Protein AF-A0A7Y4SX04-F1 (afdb_monomer_lite)

Foldseek 3Di:
DDDPDDPPPDPPPPPPPDDDDDDDDPLPAAAEDEADEDDPCCQPDDPVVNVVCLCVVQPLRYQHHYDPVRLVVLLVLLVDQDDDPDPDDDPRSLLSSLSNLLSNLHVVSLVSLLVSLVVLDDGPDPCSCNSNLSSLLSLLSHSQSQVSLVSLVCCQDNPDHRQDLSNNLSSLLSNVSNPNLVNLVVLLLLLCVPAPVNVPDDDPYDDDPDSQNSNQSSQVSLCVSLVHDRPAHSPDDNVSSVVSSVVSCPSRPPDPPPPPPPVPPPPPPPDDDDDDD

Secondary structure (DSSP, 8-state):
----------------------S-----PPPB-PPBPPPTTTTTS-HHHHHHHHHHHS-TTSB-PBPHHHHHHHHHHHH------TT-----HHHHHHHHHHHT--HHHHHHHHHHHTT-PPPSSTTTTHHHHHHHHHGGGSS-HHHHHHHHHHHHHSSS--S-HHHHHHHHHHHHHTT-GGGHHHHHHHHTTTSTGGGG----S---S--HHHHHHHHHHHHHHHT------TTS-HHHHHHHHHHHHHHHSPP----------------------

Sequence (277 aa):
MLALGRVFGLLMLAGCSSARRGQGSTEVGLPRASVLVLPADWRTSSPAEFEAWILEALPEDRATPLAEDSLGDLRLALAEVTTALDGQRYDPLAVRAAAILGRSRYPSSATVLIRRLEKRELGPERYSDCGDTVAAAALARFPDPRRYAQRLVPLAVGARPHPDLEVRVECAATALHAGYAQVIPFLLQVLRIDTFAGEKDVRDFAVSPTTAWARGRAAEALSVFAGVPLTYRFDGSIAHREEEAAKLEALLLPAPSTAHGVATPVESSQSKSIASP

pLDDT: mean 83.49, std 19.96, range [29.25, 98.56]

Radius of gyration: 24.68 Å; chains: 1; bounding box: 41×72×101 Å

Structure (mmCIF, N/CA/C/O backbone):
data_AF-A0A7Y4SX04-F1
#
_entry.id   AF-A0A7Y4SX04-F1
#
loop_
_atom_site.group_PDB
_atom_site.id
_atom_site.type_symbol
_atom_site.label_atom_id
_atom_site.label_alt_id
_atom_site.label_comp_id
_atom_site.label_asym_id
_atom_site.label_entity_id
_atom_site.label_seq_id
_atom_site.pdbx_PDB_ins_code
_atom_site.Cartn_x
_atom_site.Cartn_y
_atom_site.Cartn_z
_atom_site.occupancy
_atom_site.B_iso_or_equiv
_atom_site.auth_seq_id
_atom_site.auth_comp_id
_atom_site.auth_asym_id
_atom_site.auth_atom_id
_atom_site.pdbx_PDB_model_num
ATOM 1 N N . MET A 1 1 ? -18.087 31.785 -7.728 1.00 32.94 1 MET A N 1
ATOM 2 C CA . MET A 1 1 ? -18.538 30.487 -8.276 1.00 32.94 1 MET A CA 1
ATOM 3 C C . MET A 1 1 ? -17.299 29.692 -8.666 1.00 32.94 1 MET A C 1
ATOM 5 O O . MET A 1 1 ? -16.758 29.912 -9.738 1.00 32.94 1 MET A O 1
ATOM 9 N N . LEU A 1 2 ? -16.781 28.878 -7.742 1.00 31.41 2 LEU A N 1
ATOM 10 C CA . LEU A 1 2 ? -15.553 28.093 -7.901 1.00 31.41 2 LEU A CA 1
ATOM 11 C C . LEU A 1 2 ? -15.931 26.642 -8.205 1.00 31.41 2 LEU A C 1
ATOM 13 O O . LEU A 1 2 ? -16.391 25.920 -7.324 1.00 31.41 2 LEU A O 1
ATOM 17 N N . ALA A 1 3 ? -15.742 26.229 -9.454 1.00 32.47 3 ALA A N 1
ATOM 18 C CA . ALA A 1 3 ? -15.729 24.827 -9.837 1.00 32.47 3 ALA A CA 1
ATOM 19 C C . ALA A 1 3 ? -14.328 24.258 -9.550 1.00 32.47 3 ALA A C 1
ATOM 21 O O . ALA A 1 3 ? -13.470 24.224 -10.428 1.00 32.47 3 ALA A O 1
ATOM 22 N N . LEU A 1 4 ? -14.087 23.840 -8.301 1.00 33.34 4 LEU A N 1
ATOM 23 C CA . LEU A 1 4 ? -12.974 22.944 -7.973 1.00 33.34 4 LEU A CA 1
ATOM 24 C C . LEU A 1 4 ? -13.336 21.552 -8.506 1.00 33.34 4 LEU A C 1
ATOM 26 O O . LEU A 1 4 ? -14.084 20.793 -7.884 1.00 33.34 4 LEU A O 1
ATOM 30 N N . GLY A 1 5 ? -12.857 21.265 -9.713 1.00 29.25 5 GLY A N 1
ATOM 31 C CA . GLY A 1 5 ? -13.017 19.983 -10.382 1.00 29.25 5 GLY A CA 1
ATOM 32 C C . GLY A 1 5 ? -12.366 18.862 -9.579 1.00 29.25 5 GLY A C 1
ATOM 33 O O . GLY A 1 5 ? -11.151 18.817 -9.407 1.00 29.25 5 GLY A O 1
ATOM 34 N N . ARG A 1 6 ? -13.210 17.947 -9.103 1.00 40.16 6 ARG A N 1
ATOM 35 C CA . ARG A 1 6 ? -12.846 16.626 -8.597 1.00 40.16 6 ARG A CA 1
ATOM 36 C C . ARG A 1 6 ? -12.081 15.861 -9.681 1.00 40.16 6 ARG A C 1
ATOM 38 O O . ARG A 1 6 ? -12.690 15.350 -10.613 1.00 40.16 6 ARG A O 1
ATOM 45 N N . VAL A 1 7 ? -10.766 15.750 -9.526 1.00 36.56 7 VAL A N 1
ATOM 46 C CA . VAL A 1 7 ? -9.931 14.758 -10.221 1.00 36.56 7 VAL A CA 1
ATOM 47 C C . VAL A 1 7 ? -9.154 13.984 -9.155 1.00 36.56 7 VAL A C 1
ATOM 49 O O . VAL A 1 7 ? -7.941 14.056 -9.057 1.00 36.56 7 VAL A O 1
ATOM 52 N N . PHE A 1 8 ? -9.887 13.271 -8.300 1.00 38.91 8 PHE A N 1
ATOM 53 C CA . PHE A 1 8 ? -9.364 12.089 -7.613 1.00 38.91 8 PHE A CA 1
ATOM 54 C C . PHE A 1 8 ? -9.911 10.893 -8.390 1.00 38.91 8 PHE A C 1
ATOM 56 O O . PHE A 1 8 ? -10.909 10.275 -8.024 1.00 38.91 8 PHE A O 1
ATOM 63 N N . GLY A 1 9 ? -9.332 10.689 -9.574 1.00 34.59 9 GLY A N 1
ATOM 64 C CA . GLY A 1 9 ? -9.597 9.525 -10.402 1.00 34.59 9 GLY A CA 1
ATOM 65 C C . GLY A 1 9 ? -8.970 8.318 -9.728 1.0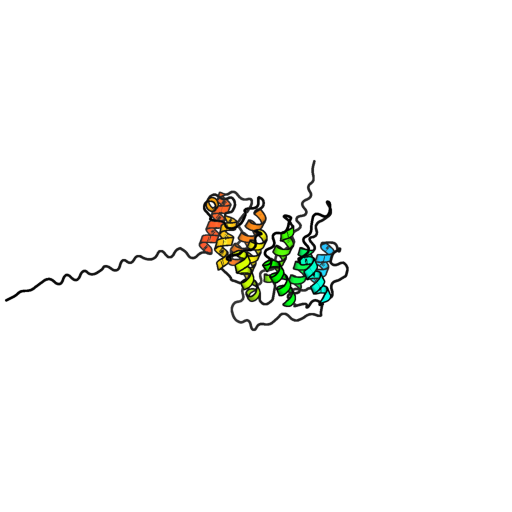0 34.59 9 GLY A C 1
ATOM 66 O O . GLY A 1 9 ? -7.754 8.259 -9.577 1.00 34.59 9 GLY A O 1
ATOM 67 N N . LEU A 1 10 ? -9.835 7.410 -9.283 1.00 38.53 10 LEU A N 1
ATOM 68 C CA . LEU A 1 10 ? -9.524 6.070 -8.818 1.00 38.53 10 LEU A CA 1
ATOM 69 C C . LEU A 1 10 ? -8.393 5.437 -9.648 1.00 38.53 10 LEU A C 1
ATOM 71 O O . LEU A 1 10 ? -8.635 4.939 -10.745 1.00 38.53 10 LEU A O 1
ATOM 75 N N . LEU A 1 11 ? -7.196 5.338 -9.074 1.00 41.16 11 LEU A N 1
ATOM 76 C CA . LEU A 1 11 ? -6.352 4.178 -9.331 1.00 41.16 11 LEU A CA 1
ATOM 77 C C . LEU A 1 11 ? -7.055 3.017 -8.629 1.00 41.16 11 LEU A C 1
ATOM 79 O O . LEU A 1 11 ? -6.945 2.844 -7.416 1.00 41.16 11 LEU A O 1
ATOM 83 N N . MET A 1 12 ? -7.880 2.301 -9.394 1.00 41.81 12 MET A N 1
ATOM 84 C CA . MET A 1 12 ? -8.558 1.074 -8.990 1.00 41.81 12 MET A CA 1
ATOM 85 C C . MET A 1 12 ? -7.506 0.041 -8.560 1.00 41.81 12 MET A C 1
ATOM 87 O O . MET A 1 12 ? -7.116 -0.840 -9.320 1.00 41.81 12 MET A O 1
ATOM 91 N N . LEU A 1 13 ? -7.094 0.102 -7.294 1.00 47.34 13 LEU A N 1
ATOM 92 C CA . LEU A 1 13 ? -6.467 -0.996 -6.556 1.00 47.34 13 LEU A CA 1
ATOM 93 C C . LEU A 1 13 ? -7.520 -2.050 -6.167 1.00 47.34 13 LEU A C 1
ATOM 95 O O . LEU A 1 13 ? -7.416 -2.697 -5.130 1.00 47.34 13 LEU A O 1
ATOM 99 N N . ALA A 1 14 ? -8.521 -2.267 -7.027 1.00 39.28 14 ALA A N 1
ATOM 100 C CA . ALA A 1 14 ? -9.383 -3.436 -6.990 1.00 39.28 14 ALA A CA 1
ATOM 101 C C . ALA A 1 14 ? -8.574 -4.637 -7.500 1.00 39.28 14 ALA A C 1
ATOM 103 O O . ALA A 1 14 ? -8.797 -5.171 -8.586 1.00 39.28 14 ALA A O 1
ATOM 104 N N . GLY A 1 15 ? -7.579 -5.042 -6.707 1.00 38.00 15 GLY A N 1
ATOM 105 C CA . GLY A 1 15 ? -6.980 -6.357 -6.817 1.00 38.00 15 GLY A CA 1
ATOM 106 C C . GLY A 1 15 ? -8.088 -7.366 -6.569 1.00 38.00 15 GLY A C 1
ATOM 107 O O . GLY A 1 15 ? -8.492 -7.578 -5.427 1.00 38.00 15 GLY A O 1
ATOM 108 N N . CYS A 1 16 ? -8.607 -7.945 -7.653 1.00 37.88 16 CYS A N 1
ATOM 109 C CA . CYS A 1 16 ? -9.532 -9.064 -7.608 1.00 37.88 16 CYS A CA 1
ATOM 110 C C . CYS A 1 16 ? -8.950 -10.116 -6.664 1.00 37.88 16 CYS A C 1
ATOM 112 O O . CYS A 1 16 ? -7.928 -10.745 -6.946 1.00 37.88 16 CYS A O 1
ATOM 114 N N . SER A 1 17 ? -9.584 -10.234 -5.502 1.00 42.25 17 SER A N 1
ATOM 115 C CA . SER A 1 17 ? -9.182 -11.109 -4.419 1.00 42.25 17 SER A CA 1
ATOM 116 C C . SER A 1 17 ? -9.363 -12.543 -4.897 1.00 42.25 17 SER A C 1
ATOM 118 O O . SER A 1 17 ? -10.460 -13.095 -4.860 1.00 42.25 17 SER A O 1
ATOM 120 N N . SER A 1 18 ? -8.293 -13.141 -5.415 1.00 41.66 18 SER A N 1
ATOM 121 C CA . SER A 1 18 ? -8.301 -14.563 -5.730 1.00 41.66 18 SER A CA 1
ATOM 122 C C . SER A 1 18 ? -8.502 -15.331 -4.430 1.00 41.66 18 SER A C 1
ATOM 124 O O . SER A 1 18 ? -7.744 -15.184 -3.471 1.00 41.66 18 SER A O 1
ATOM 126 N N . ALA A 1 19 ? -9.592 -16.095 -4.405 1.00 41.00 19 ALA A N 1
ATOM 127 C CA . ALA A 1 19 ? -10.061 -16.863 -3.271 1.00 41.00 19 ALA A CA 1
ATOM 128 C C . ALA A 1 19 ? -8.931 -17.678 -2.631 1.00 41.00 19 ALA A C 1
ATOM 130 O O . ALA A 1 19 ? -8.153 -18.356 -3.303 1.00 41.00 19 ALA A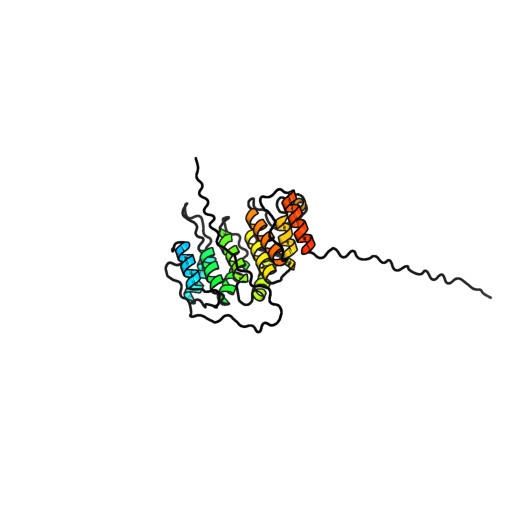 O 1
ATOM 131 N N . ARG A 1 20 ? -8.889 -17.620 -1.300 1.00 45.41 20 ARG A N 1
ATOM 132 C CA . ARG A 1 20 ? -8.003 -18.374 -0.417 1.00 45.41 20 ARG A CA 1
ATOM 133 C C . ARG A 1 20 ? -8.111 -19.876 -0.713 1.00 45.41 20 ARG A C 1
ATOM 135 O O . ARG A 1 20 ? -8.960 -20.559 -0.146 1.00 45.41 20 ARG A O 1
ATOM 142 N N . ARG A 1 21 ? -7.251 -20.410 -1.586 1.00 38.66 21 ARG A N 1
ATOM 143 C CA . ARG A 1 21 ? -7.073 -21.858 -1.749 1.00 38.66 21 ARG A CA 1
ATOM 144 C C . ARG A 1 21 ? -5.970 -22.307 -0.803 1.00 38.66 21 ARG A C 1
ATOM 146 O O . ARG A 1 21 ? -4.799 -21.991 -0.989 1.00 38.66 21 ARG A O 1
ATOM 153 N N . GLY A 1 22 ? -6.391 -22.964 0.271 1.00 43.34 22 GLY A N 1
ATOM 154 C CA . GLY A 1 22 ? -5.501 -23.548 1.258 1.00 43.34 22 GLY A CA 1
ATOM 155 C C . GLY A 1 22 ? -4.616 -24.648 0.672 1.00 43.34 22 GLY A C 1
ATOM 156 O O . GLY A 1 22 ? -5.020 -25.367 -0.234 1.00 43.34 22 GLY A O 1
ATOM 157 N N . GLN A 1 23 ? -3.429 -24.743 1.276 1.00 44.34 23 GLN A N 1
ATOM 158 C CA . GLN A 1 23 ? -2.580 -25.927 1.423 1.00 44.34 23 GLN A CA 1
ATOM 159 C C . GLN A 1 23 ? -2.197 -26.689 0.148 1.00 44.34 23 GLN A C 1
ATOM 161 O O . GLN A 1 23 ? -2.902 -27.574 -0.323 1.00 44.34 23 GLN A O 1
ATOM 166 N N . GLY A 1 24 ? -0.973 -26.403 -0.306 1.00 45.09 24 GLY A N 1
ATOM 167 C CA . GLY A 1 24 ? -0.220 -27.250 -1.227 1.00 45.09 24 GLY A CA 1
ATOM 168 C C . GLY A 1 24 ? 0.446 -26.468 -2.353 1.00 45.09 24 GLY A C 1
ATOM 169 O O . GLY A 1 24 ? 0.199 -26.770 -3.511 1.00 45.09 24 GLY A O 1
ATOM 170 N N . SER A 1 25 ? 1.251 -25.445 -2.059 1.00 45.09 25 SER A N 1
ATOM 171 C CA . SER A 1 25 ? 2.001 -24.750 -3.109 1.00 45.09 25 SER A CA 1
ATOM 172 C C . SER A 1 25 ? 3.455 -25.201 -3.096 1.00 45.09 25 SER A C 1
ATOM 174 O O . SER A 1 25 ? 4.280 -24.690 -2.341 1.00 45.09 25 SER A O 1
ATOM 176 N N . THR A 1 26 ? 3.776 -26.139 -3.983 1.00 44.78 26 THR A N 1
ATOM 177 C CA . THR A 1 26 ? 5.022 -26.057 -4.749 1.00 44.78 26 THR A CA 1
ATOM 178 C C . THR A 1 26 ? 5.172 -24.592 -5.179 1.00 44.78 26 THR A C 1
ATOM 180 O O . THR A 1 26 ? 4.206 -24.035 -5.702 1.00 44.78 26 THR A O 1
ATOM 183 N N . GLU A 1 27 ? 6.300 -23.938 -4.889 1.00 54.75 27 GLU A N 1
ATOM 184 C CA . GLU A 1 27 ? 6.604 -22.581 -5.370 1.00 54.75 27 GLU A CA 1
ATOM 185 C C . GLU A 1 27 ? 6.626 -22.587 -6.906 1.00 54.75 27 GLU A C 1
ATOM 187 O O . GLU A 1 27 ? 7.674 -22.674 -7.543 1.00 54.75 27 GLU A O 1
ATOM 192 N N . VAL A 1 28 ? 5.458 -22.550 -7.542 1.00 62.28 28 VAL A N 1
ATOM 193 C CA . VAL A 1 28 ? 5.360 -22.330 -8.978 1.00 62.28 28 VAL A CA 1
ATOM 194 C C . VAL A 1 28 ? 5.559 -20.834 -9.161 1.00 62.28 28 VAL A C 1
ATOM 196 O O . VAL A 1 28 ? 4.618 -20.047 -9.081 1.00 62.28 28 VAL A O 1
ATOM 199 N N . GLY A 1 29 ? 6.821 -20.431 -9.309 1.00 81.31 29 GLY A N 1
ATOM 200 C CA . GLY A 1 29 ? 7.166 -19.063 -9.674 1.00 81.31 29 GLY A CA 1
ATOM 201 C C . GLY A 1 29 ? 6.440 -18.657 -10.958 1.00 81.31 29 GLY A C 1
ATOM 202 O O . GLY A 1 29 ? 6.209 -19.489 -11.838 1.00 81.31 29 GLY A O 1
ATOM 203 N N . LEU A 1 30 ? 6.069 -17.378 -11.064 1.00 88.38 30 LEU A N 1
ATOM 204 C CA . LEU A 1 30 ? 5.453 -16.857 -12.283 1.00 88.38 30 LEU A CA 1
ATOM 205 C C . LEU A 1 30 ? 6.368 -17.121 -13.492 1.00 88.38 30 LEU A C 1
ATOM 207 O O . LEU A 1 30 ? 7.591 -16.969 -13.368 1.00 88.38 30 LEU A O 1
ATOM 211 N N . PRO A 1 31 ? 5.806 -17.464 -14.665 1.00 93.81 31 PRO A N 1
ATOM 212 C CA . PRO A 1 31 ? 6.568 -17.524 -15.901 1.00 93.81 31 PRO A CA 1
ATOM 213 C C . PRO A 1 31 ? 7.370 -16.239 -16.113 1.00 93.81 31 PRO A C 1
ATOM 215 O O . PRO A 1 31 ? 6.876 -15.128 -15.902 1.00 93.81 31 PRO A O 1
ATOM 218 N N . ARG A 1 32 ? 8.624 -16.389 -16.536 1.00 94.81 32 ARG A N 1
ATOM 219 C CA . ARG A 1 32 ? 9.518 -15.257 -16.777 1.00 94.81 32 ARG A CA 1
ATOM 220 C C . ARG A 1 32 ? 9.282 -14.677 -18.173 1.00 94.81 32 ARG A C 1
ATOM 222 O O . ARG A 1 32 ? 9.341 -15.412 -19.155 1.00 94.81 32 ARG A O 1
ATOM 229 N N . ALA A 1 33 ? 9.056 -13.368 -18.259 1.00 95.31 33 ALA A N 1
ATOM 230 C CA . ALA A 1 33 ? 8.978 -12.638 -19.524 1.00 95.31 33 ALA A CA 1
ATOM 231 C C . ALA A 1 33 ? 10.367 -12.190 -20.025 1.00 95.31 33 ALA A C 1
ATOM 233 O O . ALA A 1 33 ? 11.386 -12.357 -19.343 1.00 95.31 33 ALA A O 1
ATOM 234 N N . SER A 1 34 ? 10.411 -11.612 -21.229 1.00 96.06 34 SER A N 1
ATOM 235 C CA . SER A 1 34 ? 11.605 -10.943 -21.755 1.00 96.06 34 SER A CA 1
ATOM 236 C C . SER A 1 34 ? 12.010 -9.760 -20.877 1.00 96.06 34 SER A C 1
ATOM 238 O O . SER A 1 34 ? 11.179 -9.169 -20.191 1.00 96.06 34 SER A O 1
ATOM 240 N N . VAL A 1 35 ? 13.295 -9.405 -20.911 1.00 97.75 35 VAL A N 1
ATOM 241 C CA . VAL A 1 35 ? 13.788 -8.211 -20.216 1.00 97.75 35 VAL A CA 1
ATOM 242 C C . VAL A 1 35 ? 13.128 -6.970 -20.810 1.00 97.75 35 VAL A C 1
ATOM 244 O O . VAL A 1 35 ? 13.172 -6.773 -22.023 1.00 97.75 35 VAL A O 1
ATOM 247 N N . LEU A 1 36 ? 12.524 -6.150 -19.954 1.00 98.00 36 LEU A N 1
ATOM 248 C CA . LEU A 1 36 ? 11.910 -4.886 -20.337 1.00 98.00 36 LEU A CA 1
ATOM 249 C C . LEU A 1 36 ? 12.923 -3.745 -20.208 1.00 98.00 36 LEU A C 1
ATOM 251 O O . LEU A 1 36 ? 13.579 -3.586 -19.175 1.00 98.00 36 LEU A O 1
ATOM 255 N N . VAL A 1 37 ? 12.997 -2.933 -21.258 1.00 98.12 37 VAL A N 1
ATOM 256 C CA . VAL A 1 37 ? 13.654 -1.624 -21.265 1.00 98.12 37 VAL A CA 1
ATOM 257 C C . VAL A 1 37 ? 12.557 -0.568 -21.192 1.00 98.12 37 VAL A C 1
ATOM 259 O O . VAL A 1 37 ? 11.547 -0.685 -21.885 1.00 98.12 37 VAL A O 1
ATOM 262 N N . LEU A 1 38 ? 12.725 0.438 -20.334 1.00 97.38 38 LEU A N 1
ATOM 263 C CA . LEU A 1 38 ? 11.733 1.504 -20.198 1.00 97.38 38 LEU A CA 1
ATOM 264 C C . LEU A 1 38 ? 11.661 2.357 -21.468 1.00 97.38 38 LEU A C 1
ATOM 266 O O . LEU A 1 38 ? 12.707 2.694 -22.028 1.00 97.38 38 LEU A O 1
ATOM 270 N N . PRO A 1 39 ? 10.455 2.749 -21.908 1.00 96.38 39 PRO A N 1
ATOM 271 C CA . PRO A 1 39 ? 10.315 3.685 -23.011 1.00 96.38 39 PRO A CA 1
ATOM 272 C C . PRO A 1 39 ? 10.787 5.073 -22.563 1.00 96.38 39 PRO A C 1
ATOM 274 O O . PRO A 1 39 ? 10.605 5.447 -21.408 1.00 96.38 39 PRO A O 1
ATOM 277 N N . ALA A 1 40 ? 11.405 5.846 -23.455 1.00 94.12 40 ALA A N 1
ATOM 278 C CA . ALA A 1 40 ? 12.046 7.118 -23.098 1.00 94.12 40 ALA A CA 1
ATOM 279 C C . ALA A 1 40 ? 11.086 8.146 -22.464 1.00 94.12 40 ALA A C 1
ATOM 281 O O . ALA A 1 40 ? 11.501 8.989 -21.672 1.00 94.12 40 ALA A O 1
ATOM 282 N N . ASP A 1 41 ? 9.802 8.055 -22.789 1.00 93.50 41 ASP A N 1
ATOM 283 C CA . ASP A 1 41 ? 8.733 8.947 -22.358 1.00 93.50 41 ASP A CA 1
ATOM 284 C C . ASP A 1 41 ? 7.986 8.462 -21.105 1.00 93.50 41 ASP A C 1
ATOM 286 O O . ASP A 1 41 ? 7.044 9.126 -20.679 1.00 93.50 41 ASP A O 1
ATOM 290 N N . TRP A 1 42 ? 8.403 7.367 -20.448 1.00 94.00 42 TRP A N 1
ATOM 291 C CA . TRP A 1 42 ? 7.703 6.828 -19.265 1.00 94.00 42 TRP A CA 1
ATOM 292 C C . TRP A 1 42 ? 7.508 7.862 -18.141 1.00 94.00 42 TRP A C 1
ATOM 294 O O . TRP A 1 42 ? 6.566 7.761 -17.352 1.00 94.00 42 TRP A O 1
ATOM 304 N N . ARG A 1 43 ? 8.398 8.861 -18.071 1.00 92.00 43 ARG A N 1
ATOM 305 C CA . ARG A 1 43 ? 8.366 9.960 -17.094 1.00 92.00 43 ARG A CA 1
ATOM 306 C C . ARG A 1 43 ? 7.369 11.062 -17.451 1.00 92.00 43 ARG A C 1
ATOM 308 O O . ARG A 1 43 ? 6.886 11.745 -16.558 1.00 92.00 43 ARG A O 1
ATOM 315 N N . THR A 1 44 ? 7.109 11.266 -18.740 1.00 90.62 44 THR A N 1
ATOM 316 C CA . THR A 1 44 ? 6.418 12.452 -19.273 1.00 90.62 44 THR A CA 1
ATOM 317 C C . THR A 1 44 ? 5.127 12.130 -20.014 1.00 90.62 44 THR A C 1
ATOM 319 O O . THR A 1 44 ? 4.376 13.051 -20.330 1.00 90.62 44 THR A O 1
ATOM 322 N N . SER A 1 45 ? 4.858 10.856 -20.307 1.00 91.88 45 SER A N 1
ATOM 323 C CA . SER A 1 45 ? 3.600 10.406 -20.907 1.00 91.88 45 SER A CA 1
ATOM 324 C C . SER A 1 45 ? 2.410 10.825 -20.049 1.00 91.88 45 SER A C 1
ATOM 326 O O . SER A 1 45 ? 2.543 11.020 -18.840 1.00 91.88 45 SER A O 1
ATOM 328 N N . SER A 1 46 ? 1.224 10.979 -20.631 1.00 91.56 46 SER A N 1
ATOM 329 C CA . SER A 1 46 ? 0.028 11.271 -19.836 1.00 91.56 46 SER A CA 1
ATOM 330 C C . SER A 1 46 ? -0.322 10.095 -18.905 1.00 91.56 46 SER A C 1
ATOM 332 O O . SER A 1 46 ? 0.061 8.958 -19.186 1.00 91.56 46 SER A O 1
ATOM 334 N N . PRO A 1 47 ? -1.070 10.312 -17.805 1.00 90.19 47 PRO A N 1
ATOM 335 C CA . PRO A 1 47 ? -1.467 9.219 -16.912 1.00 90.19 47 PRO A CA 1
ATOM 336 C C . PRO A 1 47 ? -2.194 8.066 -17.624 1.00 90.19 47 PRO A C 1
ATOM 338 O O . PRO A 1 47 ? -1.941 6.905 -17.318 1.00 90.19 47 PRO A O 1
ATOM 341 N N . ALA A 1 48 ? -3.047 8.376 -18.607 1.00 92.50 48 ALA A N 1
ATOM 342 C CA . ALA A 1 48 ? -3.776 7.369 -19.378 1.00 92.50 48 ALA A CA 1
ATOM 343 C C . ALA A 1 48 ? -2.850 6.552 -20.297 1.00 92.50 48 ALA A C 1
ATOM 345 O O . ALA A 1 48 ? -2.983 5.334 -20.381 1.00 92.50 48 ALA A O 1
ATOM 346 N N . GLU A 1 49 ? -1.889 7.205 -20.957 1.00 95.00 49 GLU A N 1
ATOM 347 C CA . GLU A 1 49 ? -0.881 6.522 -21.781 1.00 95.00 49 GLU A CA 1
ATOM 348 C C . GLU A 1 49 ? 0.039 5.649 -20.922 1.00 95.00 49 GLU A C 1
ATOM 350 O O . GLU A 1 49 ? 0.327 4.509 -21.282 1.00 95.00 49 GLU A O 1
ATOM 355 N N . PHE A 1 50 ? 0.453 6.152 -19.756 1.00 95.06 50 PHE A N 1
ATOM 356 C CA . PHE A 1 50 ? 1.247 5.399 -18.792 1.00 95.06 50 PHE A CA 1
ATOM 357 C C . PHE A 1 50 ? 0.512 4.147 -18.293 1.00 95.06 50 PHE A C 1
ATOM 359 O O . PHE A 1 50 ? 1.099 3.066 -18.250 1.00 95.06 50 PHE A O 1
ATOM 366 N N . GLU A 1 51 ? -0.769 4.272 -17.935 1.00 94.81 51 GLU A N 1
ATOM 367 C CA . GLU A 1 51 ? -1.591 3.143 -17.493 1.00 94.81 51 GLU A CA 1
ATOM 368 C C . GLU A 1 51 ? -1.816 2.116 -18.612 1.00 94.81 51 GLU A C 1
ATOM 370 O O . GLU A 1 51 ? -1.696 0.914 -18.380 1.00 94.81 51 GLU A O 1
ATOM 375 N N . ALA A 1 52 ? -2.090 2.560 -19.839 1.00 96.62 52 ALA A N 1
ATOM 376 C CA . ALA A 1 52 ? -2.219 1.647 -20.971 1.00 96.62 52 ALA A CA 1
ATOM 377 C C . ALA A 1 52 ? -0.916 0.861 -21.198 1.00 96.62 52 ALA A C 1
ATOM 379 O O . ALA A 1 52 ? -0.931 -0.371 -21.262 1.00 96.62 52 ALA A O 1
ATOM 380 N N . TRP A 1 53 ? 0.221 1.562 -21.216 1.00 97.06 53 TRP A N 1
ATOM 381 C CA . TRP A 1 53 ? 1.532 0.946 -21.393 1.00 97.06 53 TRP A CA 1
ATOM 382 C C . TRP A 1 53 ? 1.879 -0.034 -20.265 1.00 97.06 53 TRP A C 1
ATOM 384 O O . TRP A 1 53 ? 2.350 -1.136 -20.541 1.00 97.06 53 TRP A O 1
ATOM 394 N N . ILE A 1 54 ? 1.634 0.314 -18.994 1.00 96.12 54 ILE A N 1
ATOM 395 C CA . ILE A 1 54 ? 2.010 -0.558 -17.871 1.00 96.12 54 ILE A CA 1
ATOM 396 C C . ILE A 1 54 ? 1.206 -1.864 -17.867 1.00 96.12 54 ILE A C 1
ATOM 398 O O . ILE A 1 54 ? 1.732 -2.904 -17.475 1.00 96.12 54 ILE A O 1
ATOM 402 N N . LEU A 1 55 ? -0.059 -1.827 -18.301 1.00 95.44 55 LEU A N 1
ATOM 403 C CA . LEU A 1 55 ? -0.913 -3.011 -18.409 1.00 95.44 55 LEU A CA 1
ATOM 404 C C . LEU A 1 55 ? -0.459 -3.943 -19.537 1.00 95.44 55 LEU A C 1
ATOM 406 O O . LEU A 1 55 ? -0.501 -5.160 -19.367 1.00 95.44 55 LEU A O 1
ATOM 410 N N . GLU A 1 56 ? -0.009 -3.377 -20.656 1.00 96.50 56 GLU A N 1
ATOM 411 C CA . GLU A 1 56 ? 0.493 -4.132 -21.805 1.00 96.50 56 GLU A CA 1
ATOM 412 C C . GLU A 1 56 ? 1.895 -4.709 -21.550 1.00 96.50 56 GLU A C 1
ATOM 414 O O . GLU A 1 56 ? 2.130 -5.902 -21.743 1.00 96.50 56 GLU A O 1
ATOM 419 N N . ALA A 1 57 ? 2.832 -3.879 -21.083 1.00 96.88 57 ALA A N 1
ATOM 420 C CA . ALA A 1 57 ? 4.238 -4.248 -20.931 1.00 96.88 57 ALA A CA 1
ATOM 421 C C . ALA A 1 57 ? 4.513 -5.134 -19.703 1.00 96.88 57 ALA A C 1
ATOM 423 O O . ALA A 1 57 ? 5.496 -5.881 -19.683 1.00 96.88 57 ALA A O 1
ATOM 424 N N . LEU A 1 58 ? 3.676 -5.043 -18.663 1.00 96.75 58 LEU A N 1
ATOM 425 C CA . LEU A 1 58 ? 3.851 -5.740 -17.385 1.00 96.75 58 LEU A CA 1
ATOM 426 C C . LEU A 1 58 ? 2.564 -6.488 -16.980 1.00 96.75 58 LEU A C 1
ATOM 428 O O . LEU A 1 58 ? 1.886 -6.099 -16.016 1.00 96.75 58 LEU A O 1
ATOM 432 N N . PRO A 1 59 ? 2.212 -7.566 -17.709 1.00 94.00 59 PRO A N 1
ATOM 433 C CA . PRO A 1 59 ? 1.018 -8.345 -17.423 1.00 94.00 59 PRO A CA 1
ATOM 434 C C . PRO A 1 59 ? 1.146 -9.079 -16.082 1.00 94.00 59 PRO A C 1
ATOM 436 O O . PRO A 1 59 ? 2.231 -9.449 -15.638 1.00 94.00 59 PRO A O 1
ATOM 439 N N . GLU A 1 60 ? 0.015 -9.293 -15.410 1.00 91.44 60 GLU A N 1
ATOM 440 C CA . GLU A 1 60 ? 0.008 -9.828 -14.043 1.00 91.44 60 GLU A CA 1
ATOM 441 C C . GLU A 1 60 ? 0.415 -11.304 -13.940 1.00 91.44 60 GLU A C 1
ATOM 443 O O . GLU A 1 60 ? 0.869 -11.759 -12.891 1.00 91.44 60 GLU A O 1
ATOM 448 N N . ASP A 1 61 ? 0.257 -12.071 -15.010 1.00 93.44 61 ASP A N 1
ATOM 449 C CA . ASP A 1 61 ? 0.510 -13.510 -15.045 1.00 93.44 61 ASP A CA 1
ATOM 450 C C . ASP A 1 61 ? 1.997 -13.866 -15.212 1.00 93.44 61 ASP A C 1
ATOM 452 O O . ASP A 1 61 ? 2.336 -15.048 -15.276 1.00 93.44 61 ASP A O 1
ATOM 456 N N . ARG A 1 62 ? 2.899 -12.877 -15.279 1.00 94.75 62 ARG A N 1
ATOM 457 C CA . ARG A 1 62 ? 4.335 -13.080 -15.525 1.00 94.75 62 ARG A CA 1
ATOM 458 C C . ARG A 1 62 ? 5.201 -12.228 -14.606 1.00 94.75 62 ARG A C 1
ATOM 460 O O . ARG A 1 62 ? 4.785 -11.187 -14.109 1.00 94.75 62 ARG A O 1
ATOM 467 N N . ALA A 1 63 ? 6.435 -12.678 -14.398 1.00 95.69 63 ALA A N 1
ATOM 468 C CA . ALA A 1 63 ? 7.487 -11.872 -13.792 1.00 95.69 63 ALA A CA 1
ATOM 469 C C . ALA A 1 63 ? 8.400 -11.315 -14.892 1.00 95.69 63 ALA A C 1
ATOM 471 O O . ALA A 1 63 ? 9.045 -12.073 -15.626 1.00 95.69 63 ALA A O 1
ATOM 472 N N . THR A 1 64 ? 8.478 -9.993 -14.992 1.00 97.25 64 THR A N 1
ATOM 473 C CA . THR A 1 64 ? 9.215 -9.284 -16.040 1.00 97.25 64 THR A CA 1
ATOM 474 C C . THR A 1 64 ? 10.490 -8.675 -15.460 1.00 97.25 64 THR A C 1
ATOM 476 O O . THR A 1 64 ? 10.419 -7.695 -14.718 1.00 97.25 64 THR A O 1
ATOM 479 N N . PRO A 1 65 ? 11.680 -9.226 -15.757 1.00 97.31 65 PRO A N 1
ATOM 480 C CA . PRO A 1 65 ? 12.929 -8.589 -15.362 1.00 97.31 65 PRO A CA 1
ATOM 481 C C . PRO A 1 65 ? 13.087 -7.237 -16.069 1.00 97.31 65 PRO A C 1
ATOM 483 O O . PRO A 1 65 ? 12.742 -7.094 -17.239 1.00 97.31 65 PRO A O 1
ATOM 486 N N . LEU A 1 66 ? 13.652 -6.260 -15.368 1.00 98.00 66 LEU A N 1
ATOM 487 C CA . LEU A 1 66 ? 13.977 -4.945 -15.921 1.00 98.00 66 LEU A CA 1
ATOM 488 C C . LEU A 1 66 ? 15.459 -4.904 -16.299 1.00 98.00 66 LEU A C 1
ATOM 490 O O . LEU A 1 66 ? 16.283 -5.503 -15.603 1.00 98.00 66 LEU A O 1
ATOM 494 N N . ALA A 1 67 ? 15.799 -4.206 -17.383 1.00 97.94 67 ALA A N 1
ATOM 495 C CA . ALA A 1 67 ? 17.192 -3.917 -17.720 1.00 97.94 67 ALA A CA 1
ATOM 496 C C . ALA A 1 67 ? 17.874 -3.136 -16.581 1.00 97.94 67 ALA A C 1
ATOM 498 O O . ALA A 1 67 ? 17.210 -2.375 -15.876 1.00 97.94 67 ALA A O 1
ATOM 499 N N . GLU A 1 68 ? 19.186 -3.308 -16.393 1.00 97.19 68 GLU A N 1
ATOM 500 C CA . GLU A 1 68 ? 19.894 -2.707 -15.249 1.00 97.19 68 GLU A CA 1
ATOM 501 C C . GLU A 1 68 ? 19.814 -1.174 -15.263 1.00 97.19 68 GLU A C 1
ATOM 503 O O . GLU A 1 68 ? 19.492 -0.576 -14.237 1.00 97.19 68 GLU A O 1
ATOM 508 N N . ASP A 1 69 ? 19.983 -0.547 -16.431 1.00 97.19 69 ASP A N 1
ATOM 509 C CA . ASP A 1 69 ? 19.857 0.908 -16.590 1.00 97.19 69 ASP A CA 1
ATOM 510 C C . ASP A 1 69 ? 18.442 1.389 -16.238 1.00 97.19 69 ASP A C 1
ATOM 512 O O . ASP A 1 69 ? 18.260 2.334 -15.473 1.00 97.19 69 ASP A O 1
ATOM 516 N N . SER A 1 70 ? 17.421 0.664 -16.705 1.00 97.56 70 SER A N 1
ATOM 517 C CA . SER A 1 70 ? 16.019 0.921 -16.360 1.00 97.56 70 SER A CA 1
ATOM 518 C C . SER A 1 70 ? 15.748 0.776 -14.859 1.00 97.56 70 SER A C 1
ATOM 520 O O . SER A 1 70 ? 15.025 1.577 -14.271 1.00 97.56 70 SER A O 1
ATOM 522 N N . LEU A 1 71 ? 16.339 -0.227 -14.205 1.00 97.31 71 LEU A N 1
ATOM 523 C CA . LEU A 1 71 ? 16.230 -0.410 -12.759 1.00 97.31 71 LEU A CA 1
ATOM 524 C C . LEU A 1 71 ? 16.946 0.711 -11.988 1.00 97.31 71 LEU A C 1
ATOM 526 O O . LEU A 1 71 ? 16.468 1.125 -10.928 1.00 97.31 71 LEU A O 1
ATOM 530 N N . GLY A 1 72 ? 18.078 1.194 -12.506 1.00 96.56 72 GLY A N 1
ATOM 531 C CA . GLY A 1 72 ? 18.799 2.361 -12.000 1.00 96.56 72 GLY A CA 1
ATOM 532 C C . GLY A 1 72 ? 17.943 3.625 -12.057 1.00 96.56 72 GLY A C 1
ATOM 533 O O . GLY A 1 72 ? 17.764 4.285 -11.033 1.00 96.56 72 GLY A O 1
ATOM 534 N N . ASP A 1 73 ? 17.329 3.892 -13.207 1.00 95.62 73 ASP A N 1
ATOM 535 C CA . ASP A 1 73 ? 16.436 5.033 -13.419 1.00 95.62 73 ASP A CA 1
ATOM 536 C C . ASP A 1 73 ? 15.234 5.026 -12.476 1.00 95.62 73 ASP A C 1
ATOM 538 O O . ASP A 1 73 ? 14.924 6.043 -11.856 1.00 95.62 73 ASP A O 1
ATOM 542 N N . LEU A 1 74 ? 14.578 3.875 -12.311 1.00 96.69 74 LEU A N 1
ATOM 543 C CA . LEU A 1 74 ? 13.432 3.741 -11.405 1.00 96.69 74 LEU A CA 1
ATOM 544 C C . LEU A 1 74 ? 13.830 3.947 -9.947 1.00 96.69 74 LEU A C 1
ATOM 546 O O . LEU A 1 74 ? 13.062 4.502 -9.168 1.00 96.69 74 LEU A O 1
ATOM 550 N N . ARG A 1 75 ? 15.031 3.507 -9.559 1.00 95.25 75 ARG A N 1
ATOM 551 C CA . ARG A 1 75 ? 15.551 3.710 -8.202 1.00 95.25 75 ARG A CA 1
ATOM 552 C C . ARG A 1 75 ? 15.795 5.188 -7.915 1.00 95.25 75 ARG A C 1
ATOM 554 O O . ARG A 1 75 ? 15.510 5.626 -6.804 1.00 95.25 75 ARG A O 1
ATOM 561 N N . LEU A 1 76 ? 16.321 5.929 -8.891 1.00 92.25 76 LEU A N 1
ATOM 562 C CA . LEU A 1 76 ? 16.515 7.375 -8.786 1.00 92.25 76 LEU A CA 1
ATOM 563 C C . LEU A 1 76 ? 15.169 8.092 -8.696 1.00 92.25 76 LEU A C 1
ATOM 565 O O . LEU A 1 76 ? 14.954 8.841 -7.754 1.00 92.25 76 LEU A O 1
ATOM 569 N N . ALA A 1 77 ? 14.243 7.771 -9.596 1.00 91.69 77 ALA A N 1
ATOM 570 C CA . ALA A 1 77 ? 12.886 8.308 -9.606 1.00 91.69 77 ALA A CA 1
ATOM 571 C C . ALA A 1 77 ? 12.105 8.046 -8.309 1.00 91.69 77 ALA A C 1
ATOM 573 O O . ALA A 1 77 ? 11.378 8.909 -7.834 1.00 91.69 77 ALA A O 1
ATOM 574 N N . LEU A 1 78 ? 12.259 6.860 -7.715 1.00 89.50 78 LEU A N 1
ATOM 575 C CA . LEU A 1 78 ? 11.626 6.518 -6.441 1.00 89.50 78 LEU A CA 1
ATOM 576 C C . LEU A 1 78 ? 12.251 7.265 -5.252 1.00 89.50 78 LEU A C 1
ATOM 578 O O . LEU A 1 78 ? 11.590 7.486 -4.243 1.00 89.50 78 LEU A O 1
ATOM 582 N N . ALA A 1 79 ? 13.535 7.616 -5.344 1.00 84.94 79 ALA A N 1
ATOM 583 C CA . ALA A 1 79 ? 14.220 8.426 -4.342 1.00 84.94 79 ALA A CA 1
ATOM 584 C C . ALA A 1 79 ? 14.005 9.932 -4.549 1.00 84.94 79 ALA A C 1
ATOM 586 O O . ALA A 1 79 ? 14.354 10.714 -3.665 1.00 84.94 79 ALA A O 1
ATOM 587 N N . GLU A 1 80 ? 13.481 10.333 -5.707 1.00 77.00 80 GLU A N 1
ATOM 588 C CA . GLU A 1 80 ? 13.243 11.725 -6.034 1.00 77.00 80 GLU A CA 1
ATOM 589 C C . GLU A 1 80 ? 12.101 12.252 -5.175 1.00 77.00 80 GLU A C 1
ATOM 591 O O . GLU A 1 80 ? 10.938 11.863 -5.283 1.00 77.00 80 GLU A O 1
ATOM 596 N N . VAL A 1 81 ? 12.473 13.145 -4.271 1.00 62.56 81 VAL A N 1
ATOM 597 C CA . VAL A 1 81 ? 11.530 13.899 -3.475 1.00 62.56 81 VAL A CA 1
ATOM 598 C C . VAL A 1 81 ? 10.997 15.004 -4.377 1.00 62.56 81 VAL A C 1
ATOM 600 O O . VAL A 1 81 ? 11.669 16.014 -4.565 1.00 62.56 81 VAL A O 1
ATOM 603 N N . THR A 1 82 ? 9.820 14.801 -4.976 1.00 56.44 82 THR A N 1
ATOM 604 C CA . THR A 1 82 ? 9.165 15.843 -5.780 1.00 56.44 82 THR A CA 1
ATOM 605 C C . THR A 1 82 ? 8.898 17.062 -4.902 1.00 56.44 82 THR A C 1
ATOM 607 O O . THR A 1 82 ? 7.957 17.079 -4.113 1.00 56.44 82 THR A O 1
ATOM 610 N N . THR A 1 83 ? 9.753 18.073 -5.012 1.00 48.91 83 THR A N 1
ATOM 611 C CA . THR A 1 83 ? 9.495 19.420 -4.510 1.00 48.91 83 THR A CA 1
ATOM 612 C C . THR A 1 83 ? 8.584 20.128 -5.499 1.00 48.91 83 THR A C 1
ATOM 614 O O . THR A 1 83 ? 8.926 20.156 -6.680 1.00 48.91 83 THR A O 1
ATOM 617 N N . ALA A 1 84 ? 7.496 20.743 -5.032 1.00 50.00 84 ALA A N 1
ATOM 618 C CA . ALA A 1 84 ? 7.261 22.156 -5.326 1.00 50.00 84 ALA A CA 1
ATOM 619 C C . ALA A 1 84 ? 7.538 22.692 -6.735 1.00 50.00 84 ALA A C 1
ATOM 621 O O . ALA A 1 84 ? 8.050 23.802 -6.781 1.00 50.00 84 ALA A O 1
ATOM 622 N N . LEU A 1 85 ? 7.266 22.017 -7.859 1.00 44.97 85 LEU A N 1
ATOM 623 C CA . LEU A 1 85 ? 7.434 22.663 -9.169 1.00 44.97 85 LEU A CA 1
ATOM 624 C C . LEU A 1 85 ? 6.232 23.579 -9.427 1.00 44.97 85 LEU A C 1
ATOM 626 O O . LEU A 1 85 ? 5.225 23.166 -10.001 1.00 44.97 85 LEU A O 1
ATOM 630 N N . ASP A 1 86 ? 6.343 24.812 -8.925 1.00 48.06 86 ASP A N 1
ATOM 631 C CA . ASP A 1 86 ? 5.640 26.036 -9.335 1.00 48.06 86 ASP A CA 1
ATOM 632 C C . ASP A 1 86 ? 4.286 25.824 -10.042 1.00 48.06 86 ASP A C 1
ATOM 634 O O . ASP A 1 86 ? 4.096 26.139 -11.218 1.00 48.06 86 ASP A O 1
ATOM 638 N N . GLY A 1 87 ? 3.307 25.290 -9.305 1.00 51.00 87 GLY A N 1
ATOM 639 C CA . GLY A 1 87 ? 1.897 25.290 -9.711 1.00 51.00 87 GLY A CA 1
ATOM 640 C C . GLY A 1 87 ? 1.521 24.398 -10.904 1.00 51.00 87 GLY A C 1
ATOM 641 O O . GLY A 1 87 ? 0.411 24.541 -11.423 1.00 51.00 87 GLY A O 1
ATOM 642 N N . GLN A 1 88 ? 2.383 23.476 -11.342 1.00 47.75 88 GLN A N 1
ATOM 643 C CA . GLN A 1 88 ? 2.104 22.539 -12.438 1.00 47.75 88 GLN A CA 1
ATOM 644 C C . GLN A 1 88 ? 1.899 21.099 -11.940 1.00 47.75 88 GLN A C 1
ATOM 646 O O . GLN A 1 88 ? 2.314 20.711 -10.854 1.00 47.75 88 GLN A O 1
ATOM 651 N N . ARG A 1 89 ? 1.154 20.334 -12.745 1.00 51.25 89 ARG A N 1
ATOM 652 C CA . ARG A 1 89 ? 0.562 19.022 -12.440 1.00 51.25 89 ARG A CA 1
ATOM 653 C C . ARG A 1 89 ? 1.561 18.051 -11.803 1.00 51.25 89 ARG A C 1
ATOM 655 O O . ARG A 1 89 ? 2.500 17.612 -12.456 1.00 51.25 89 ARG A O 1
ATOM 662 N N . TYR A 1 90 ? 1.282 17.654 -10.565 1.00 54.12 90 TYR A N 1
ATOM 663 C CA . TYR A 1 90 ? 1.988 16.570 -9.897 1.00 54.12 90 TYR A CA 1
ATOM 664 C C . TYR A 1 90 ? 1.480 15.227 -10.412 1.00 54.12 90 TYR A C 1
ATOM 666 O O . TYR A 1 90 ? 0.440 14.738 -9.975 1.00 54.12 90 TYR A O 1
ATOM 674 N N . ASP A 1 91 ? 2.229 14.623 -11.325 1.00 56.97 91 ASP A N 1
ATOM 675 C CA . ASP A 1 91 ? 2.320 13.170 -11.352 1.00 56.97 91 ASP A CA 1
ATOM 676 C C . ASP A 1 91 ? 3.624 12.801 -10.633 1.00 56.97 91 ASP A C 1
ATOM 678 O O . ASP A 1 91 ? 4.705 13.051 -11.177 1.00 56.97 91 ASP A O 1
ATOM 682 N N . PRO A 1 92 ? 3.568 12.331 -9.375 1.00 77.38 92 PRO A N 1
ATOM 683 C CA . PRO A 1 92 ? 4.776 12.033 -8.629 1.00 77.38 92 PRO A CA 1
ATOM 684 C C . PRO A 1 92 ? 5.498 10.879 -9.322 1.00 77.38 92 PRO A C 1
ATOM 686 O O . PRO A 1 92 ? 5.059 9.730 -9.290 1.00 77.38 92 PRO A O 1
ATOM 689 N N . LEU A 1 93 ? 6.643 11.182 -9.931 1.00 88.44 93 LEU A N 1
ATOM 690 C CA . LEU A 1 93 ? 7.505 10.224 -10.622 1.00 88.44 93 LEU A CA 1
ATOM 691 C C . LEU A 1 93 ? 7.796 8.971 -9.767 1.00 88.44 93 LEU A C 1
ATOM 693 O O . LEU A 1 93 ? 7.889 7.859 -10.292 1.00 88.44 93 LEU A O 1
ATOM 697 N N . ALA A 1 94 ? 7.842 9.136 -8.442 1.00 90.00 94 ALA A N 1
ATOM 698 C CA . ALA A 1 94 ? 7.947 8.056 -7.467 1.00 90.00 94 ALA A CA 1
ATOM 699 C C . ALA A 1 94 ? 6.780 7.048 -7.526 1.00 90.00 94 ALA A C 1
ATOM 701 O O . ALA A 1 94 ? 7.016 5.845 -7.428 1.00 90.00 94 ALA A O 1
ATOM 702 N N . VAL A 1 95 ? 5.535 7.494 -7.740 1.00 91.88 95 VAL A N 1
ATOM 703 C CA . VAL A 1 95 ? 4.364 6.613 -7.917 1.00 91.88 95 VAL A CA 1
ATOM 704 C C . VAL A 1 95 ? 4.491 5.803 -9.199 1.00 91.88 95 VAL A C 1
ATOM 706 O O . VAL A 1 95 ? 4.301 4.588 -9.165 1.00 91.88 95 VAL A O 1
ATOM 709 N N . ARG A 1 96 ? 4.873 6.436 -10.315 1.00 93.81 96 ARG A N 1
ATOM 710 C CA . ARG A 1 96 ? 5.127 5.722 -11.577 1.00 93.81 96 ARG A CA 1
ATOM 711 C C . ARG A 1 96 ? 6.214 4.669 -11.409 1.00 93.81 96 ARG A C 1
ATOM 713 O O . ARG A 1 96 ? 6.031 3.518 -11.806 1.00 93.81 96 ARG A O 1
ATOM 720 N N . ALA A 1 97 ? 7.321 5.043 -10.769 1.00 95.62 97 ALA A N 1
ATOM 721 C CA . ALA A 1 97 ? 8.417 4.127 -10.504 1.00 95.62 97 ALA A CA 1
ATOM 722 C C . ALA A 1 97 ? 7.973 2.949 -9.623 1.00 95.62 97 ALA A C 1
ATOM 724 O O . ALA A 1 97 ? 8.220 1.793 -9.972 1.00 95.62 97 ALA A O 1
ATOM 725 N N . ALA A 1 98 ? 7.261 3.219 -8.525 1.00 95.88 98 ALA A N 1
ATOM 726 C CA . ALA A 1 98 ? 6.720 2.190 -7.642 1.00 95.88 98 ALA A CA 1
ATOM 727 C C . ALA A 1 98 ? 5.729 1.265 -8.369 1.00 95.88 98 ALA A C 1
ATOM 729 O O . ALA A 1 98 ? 5.785 0.047 -8.192 1.00 95.88 98 ALA A O 1
ATOM 730 N N . ALA A 1 99 ? 4.877 1.813 -9.240 1.00 96.19 99 ALA A N 1
ATOM 731 C CA . ALA A 1 99 ? 3.933 1.046 -10.045 1.00 96.19 99 ALA A CA 1
ATOM 732 C C . ALA A 1 99 ? 4.649 0.100 -11.021 1.00 96.19 99 ALA A C 1
ATOM 734 O O . ALA A 1 99 ? 4.310 -1.084 -11.063 1.00 96.19 99 ALA A O 1
ATOM 735 N N . ILE A 1 100 ? 5.663 0.583 -11.753 1.00 97.69 100 ILE A N 1
ATOM 736 C CA . ILE A 1 100 ? 6.484 -0.235 -12.665 1.00 97.69 100 ILE A CA 1
ATOM 737 C C . ILE A 1 100 ? 7.189 -1.351 -11.893 1.00 97.69 100 ILE A C 1
ATOM 739 O O . ILE A 1 100 ? 7.088 -2.524 -12.251 1.00 97.69 100 ILE A O 1
ATOM 743 N N . LEU A 1 101 ? 7.880 -0.999 -10.805 1.00 97.75 101 LEU A N 1
ATOM 744 C CA . LEU A 1 101 ? 8.601 -1.955 -9.964 1.00 97.75 101 LEU A CA 1
ATOM 745 C C . LEU A 1 101 ? 7.658 -3.005 -9.359 1.00 97.75 101 LEU A C 1
ATOM 747 O O . LEU A 1 101 ? 8.015 -4.176 -9.277 1.00 97.75 101 LEU A O 1
ATOM 751 N N . GLY A 1 102 ? 6.452 -2.611 -8.951 1.00 96.94 102 GLY A N 1
ATOM 752 C CA . GLY A 1 102 ? 5.439 -3.521 -8.422 1.00 96.94 102 GLY A CA 1
ATOM 753 C C . GLY A 1 102 ? 4.855 -4.457 -9.474 1.00 96.94 102 GLY A C 1
ATOM 754 O O . GLY A 1 102 ? 4.679 -5.650 -9.231 1.00 96.94 102 GLY A O 1
ATOM 755 N N . ARG A 1 103 ? 4.562 -3.922 -10.662 1.00 96.94 103 ARG A N 1
ATOM 756 C CA . ARG A 1 103 ? 4.006 -4.671 -11.796 1.00 96.94 103 ARG A CA 1
ATOM 757 C C . ARG A 1 103 ? 5.011 -5.641 -12.410 1.00 96.94 103 ARG A C 1
ATOM 759 O O . ARG A 1 103 ? 4.589 -6.675 -12.909 1.00 96.94 103 ARG A O 1
ATOM 766 N N . SER A 1 104 ? 6.313 -5.363 -12.316 1.00 97.31 104 SER A N 1
ATOM 767 C CA . SER A 1 104 ? 7.359 -6.278 -12.792 1.00 97.31 104 SER A CA 1
ATOM 768 C C . SER A 1 104 ? 7.337 -7.632 -12.078 1.00 97.31 104 SER A C 1
ATOM 770 O O . SER A 1 104 ? 7.751 -8.635 -12.658 1.00 97.31 104 SER A O 1
ATOM 772 N N . ARG A 1 105 ? 6.885 -7.671 -10.811 1.00 95.25 105 ARG A N 1
ATOM 773 C CA . ARG A 1 105 ? 6.849 -8.866 -9.944 1.00 95.25 105 ARG A CA 1
ATOM 774 C C . ARG A 1 105 ? 8.190 -9.610 -9.864 1.00 95.25 105 ARG A C 1
ATOM 776 O O . ARG A 1 105 ? 8.240 -10.775 -9.469 1.00 95.25 105 ARG A O 1
ATOM 783 N N . TYR A 1 106 ? 9.292 -8.942 -10.214 1.00 95.62 106 TYR A N 1
ATOM 784 C CA . TYR A 1 106 ? 10.621 -9.539 -10.260 1.00 95.62 106 TYR A CA 1
ATOM 785 C C . TYR A 1 106 ? 11.400 -9.250 -8.962 1.00 95.62 106 TYR A C 1
ATOM 787 O O . TYR A 1 106 ? 11.397 -8.108 -8.496 1.00 95.62 106 TYR A O 1
ATOM 795 N N . PRO A 1 107 ? 12.108 -10.224 -8.353 1.00 94.62 107 PRO A N 1
ATOM 796 C CA . PRO A 1 107 ? 12.671 -10.065 -7.003 1.00 94.62 107 PRO A CA 1
ATOM 797 C C . PRO A 1 107 ? 13.602 -8.858 -6.787 1.00 94.62 107 PRO A C 1
ATOM 799 O O . PRO A 1 107 ? 13.661 -8.312 -5.678 1.00 94.62 107 PRO A O 1
ATOM 802 N N . SER A 1 108 ? 14.326 -8.412 -7.821 1.00 95.50 108 SER A N 1
ATOM 803 C CA . SER A 1 108 ? 15.160 -7.205 -7.725 1.00 95.50 108 SER A CA 1
ATOM 804 C C . SER A 1 108 ? 14.319 -5.938 -7.543 1.00 95.50 108 SER A C 1
ATOM 806 O O . SER A 1 108 ? 14.707 -5.066 -6.768 1.00 95.50 108 SER A O 1
ATOM 808 N N . SER A 1 109 ? 13.134 -5.860 -8.153 1.00 97.06 109 SER A N 1
ATOM 809 C CA . SER A 1 109 ? 12.204 -4.743 -7.976 1.00 97.06 109 SER A CA 1
ATOM 810 C C . SER A 1 109 ? 11.624 -4.699 -6.562 1.00 97.06 109 SER A C 1
ATOM 812 O O . SER A 1 109 ? 11.670 -3.642 -5.937 1.00 97.06 109 SER A O 1
ATOM 814 N N . ALA A 1 110 ? 11.205 -5.837 -5.990 1.00 96.50 110 ALA A N 1
ATOM 815 C CA . ALA A 1 110 ? 10.798 -5.899 -4.576 1.00 96.50 110 ALA A CA 1
ATOM 816 C C . ALA A 1 110 ? 11.912 -5.417 -3.635 1.00 96.50 110 ALA A C 1
ATOM 818 O O . ALA A 1 110 ? 11.659 -4.720 -2.654 1.00 96.50 110 ALA A O 1
ATOM 819 N N . THR A 1 111 ? 13.165 -5.759 -3.950 1.00 95.94 111 THR A N 1
ATOM 820 C CA . THR A 1 111 ? 14.325 -5.312 -3.168 1.00 95.94 111 THR A CA 1
ATOM 821 C C . THR A 1 111 ? 14.480 -3.791 -3.204 1.00 95.94 111 THR A C 1
ATOM 823 O O . THR A 1 111 ? 14.785 -3.198 -2.170 1.00 95.94 111 THR A O 1
ATOM 826 N N . VAL A 1 112 ? 14.251 -3.154 -4.358 1.00 97.06 112 VAL A N 1
ATOM 827 C CA . VAL A 1 112 ? 14.268 -1.687 -4.483 1.00 97.06 112 VAL A CA 1
ATOM 828 C C . VAL A 1 112 ? 13.155 -1.056 -3.643 1.00 97.06 112 VAL A C 1
ATOM 830 O O . VAL A 1 112 ? 13.448 -0.168 -2.843 1.00 97.06 112 VAL A O 1
ATOM 833 N N . LEU A 1 113 ? 11.920 -1.556 -3.758 1.00 97.44 113 LEU A N 1
ATOM 834 C CA . LEU A 1 113 ? 10.762 -1.048 -3.011 1.00 97.44 113 LEU A CA 1
ATOM 835 C C . LEU A 1 113 ? 10.974 -1.135 -1.492 1.00 97.44 113 LEU A C 1
ATOM 837 O O . LEU A 1 113 ? 10.827 -0.143 -0.786 1.00 97.44 113 LEU A O 1
ATOM 841 N N . ILE A 1 114 ? 11.402 -2.292 -0.976 1.00 97.06 114 ILE A N 1
ATOM 842 C CA . ILE A 1 114 ? 11.607 -2.456 0.472 1.00 97.06 114 ILE A CA 1
ATOM 843 C C . ILE A 1 114 ? 12.746 -1.575 0.977 1.00 97.06 114 ILE A C 1
ATOM 845 O O . ILE A 1 114 ? 12.612 -0.948 2.023 1.00 97.06 114 ILE A O 1
ATOM 849 N N . ARG A 1 115 ? 13.864 -1.498 0.241 1.00 96.38 115 ARG A N 1
ATOM 850 C CA . ARG A 1 115 ? 14.985 -0.634 0.638 1.00 96.38 115 ARG A CA 1
ATOM 851 C C . ARG A 1 115 ? 14.578 0.830 0.699 1.00 96.38 115 ARG A C 1
ATOM 853 O O . ARG A 1 115 ? 15.100 1.545 1.546 1.00 96.38 115 ARG A O 1
ATOM 860 N N . ARG A 1 116 ? 13.677 1.274 -0.183 1.00 94.50 116 ARG A N 1
ATOM 861 C CA . ARG A 1 116 ? 13.103 2.619 -0.116 1.00 94.50 116 ARG A CA 1
ATOM 862 C C . ARG A 1 116 ? 12.319 2.805 1.186 1.00 94.50 116 ARG A C 1
ATOM 864 O O . ARG A 1 116 ? 12.664 3.697 1.952 1.00 94.50 116 ARG A O 1
ATOM 871 N N . LEU A 1 117 ? 11.360 1.927 1.474 1.00 96.25 117 LEU A N 1
ATOM 872 C CA . LEU A 1 117 ? 10.516 2.003 2.677 1.00 96.25 117 LEU A CA 1
ATOM 873 C C . LEU A 1 117 ? 11.322 1.938 3.984 1.00 96.25 117 LEU A C 1
ATOM 875 O O . LEU A 1 117 ? 11.022 2.615 4.966 1.00 96.25 117 LEU A O 1
ATOM 879 N N . GLU A 1 118 ? 12.393 1.146 4.007 1.00 96.75 118 GLU A N 1
ATOM 880 C CA . GLU A 1 118 ? 13.264 1.011 5.176 1.00 96.75 118 GLU A CA 1
ATOM 881 C C . GLU A 1 118 ? 14.079 2.267 5.495 1.00 96.75 118 GLU A C 1
ATOM 883 O O . GLU A 1 118 ? 14.590 2.372 6.615 1.00 96.75 118 GLU A O 1
ATOM 888 N N . LYS A 1 119 ? 14.171 3.238 4.580 1.00 94.75 119 LYS A N 1
ATOM 889 C CA . LYS A 1 119 ? 14.778 4.537 4.893 1.00 94.75 119 LYS A CA 1
ATOM 890 C C . LYS A 1 119 ? 13.979 5.310 5.940 1.00 94.75 119 LYS A C 1
ATOM 892 O O . L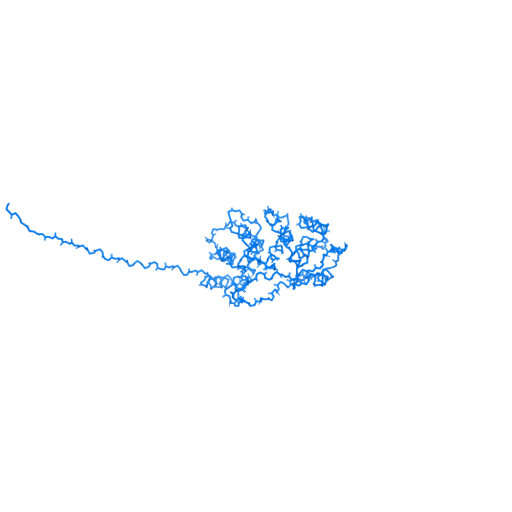YS A 1 119 ? 14.589 6.045 6.709 1.00 94.75 119 LYS A O 1
ATOM 897 N N . ARG A 1 120 ? 12.658 5.081 6.034 1.00 93.31 120 ARG A N 1
ATOM 898 C CA . ARG A 1 120 ? 11.764 5.741 7.007 1.00 93.31 120 ARG A CA 1
ATOM 899 C C . ARG A 1 120 ? 11.867 7.265 6.933 1.00 93.31 120 ARG A C 1
ATOM 901 O O . ARG A 1 120 ? 11.936 7.943 7.955 1.00 93.31 120 ARG A O 1
ATOM 908 N N . GLU A 1 121 ? 11.942 7.782 5.717 1.00 89.06 121 GLU A N 1
ATOM 909 C CA . GLU A 1 121 ? 12.048 9.212 5.461 1.00 89.06 121 GLU A CA 1
ATOM 910 C C . GLU A 1 121 ? 10.638 9.789 5.360 1.00 89.06 121 GLU A C 1
ATOM 912 O O . GLU A 1 121 ? 9.823 9.313 4.575 1.00 89.06 121 GLU A O 1
ATOM 917 N N . LEU A 1 122 ? 10.350 10.814 6.159 1.00 84.06 122 LEU A N 1
ATOM 918 C CA . LEU A 1 122 ? 9.181 11.650 5.924 1.00 84.06 122 LEU A CA 1
ATOM 919 C C . LEU A 1 122 ? 9.540 12.600 4.783 1.00 84.06 122 LEU A C 1
ATOM 921 O O . LEU A 1 122 ? 10.533 13.325 4.885 1.00 84.06 122 LEU A O 1
ATOM 925 N N . GLY A 1 123 ? 8.782 12.578 3.692 1.00 76.06 123 GLY A N 1
ATOM 926 C CA . GLY A 1 123 ? 9.004 13.555 2.639 1.00 76.06 123 GLY A CA 1
ATOM 927 C C . GLY A 1 123 ? 8.510 14.957 3.048 1.00 76.06 123 GLY A C 1
ATOM 928 O O . GLY A 1 123 ? 7.823 15.123 4.057 1.00 76.06 123 GLY A O 1
ATOM 929 N N . PRO A 1 124 ? 8.907 16.002 2.308 1.00 69.50 124 PRO A N 1
ATOM 930 C CA . PRO A 1 124 ? 8.736 17.401 2.699 1.00 69.50 124 PRO A CA 1
ATOM 931 C C . PRO A 1 124 ? 7.293 17.893 2.560 1.00 69.50 124 PRO A C 1
ATOM 933 O O . PRO A 1 124 ? 6.929 18.909 3.147 1.00 69.50 124 PRO A O 1
ATOM 936 N N . GLU A 1 125 ? 6.479 17.194 1.768 1.00 71.75 125 GLU A N 1
ATOM 937 C CA . GLU A 1 125 ? 5.117 17.584 1.415 1.00 71.75 125 GLU A CA 1
ATOM 938 C C . GLU A 1 125 ? 4.143 16.431 1.638 1.00 71.75 125 GLU A C 1
ATOM 940 O O . GLU A 1 125 ? 4.515 15.261 1.582 1.00 71.75 125 GLU A O 1
ATOM 945 N N . ARG A 1 126 ? 2.856 16.747 1.792 1.00 66.06 126 ARG A N 1
ATOM 946 C CA . ARG A 1 126 ? 1.809 15.743 2.023 1.00 66.06 126 ARG A CA 1
ATOM 947 C C . ARG A 1 126 ? 1.723 14.671 0.932 1.00 66.06 126 ARG A C 1
ATOM 949 O O . ARG A 1 126 ? 1.323 13.575 1.247 1.00 66.06 126 ARG A O 1
ATOM 956 N N . TYR A 1 127 ? 2.047 14.980 -0.324 1.00 68.19 127 TYR A N 1
ATOM 957 C CA . TYR A 1 127 ? 1.926 14.028 -1.443 1.00 68.19 127 TYR A CA 1
ATOM 958 C C . TYR A 1 127 ? 3.205 13.222 -1.696 1.00 68.19 127 TYR A C 1
ATOM 960 O O . TYR A 1 127 ? 3.259 12.391 -2.603 1.00 68.19 127 TYR A O 1
ATOM 968 N N . SER A 1 128 ? 4.268 13.515 -0.945 1.00 72.88 128 SER A N 1
ATOM 969 C CA . SER A 1 128 ? 5.568 12.866 -1.121 1.00 72.88 128 SER A CA 1
ATOM 970 C C . SER A 1 128 ? 5.583 11.415 -0.627 1.00 72.88 128 SER A C 1
ATOM 972 O O . SER A 1 128 ? 6.447 10.640 -1.028 1.00 72.88 128 SER A O 1
ATOM 974 N N . ASP A 1 129 ? 4.594 11.035 0.181 1.00 82.12 129 ASP A N 1
ATOM 975 C CA . ASP A 1 129 ? 4.359 9.688 0.702 1.00 82.12 129 ASP A CA 1
ATOM 976 C C . ASP A 1 129 ? 3.684 8.752 -0.314 1.00 82.12 129 ASP A C 1
ATOM 978 O O . ASP A 1 129 ? 3.791 7.535 -0.193 1.00 82.12 129 ASP A O 1
ATOM 982 N N . CYS A 1 130 ? 3.033 9.287 -1.353 1.00 88.44 130 CYS A N 1
ATOM 983 C CA . CYS A 1 130 ? 2.239 8.505 -2.299 1.00 88.44 130 CYS A CA 1
ATOM 984 C C . CYS A 1 130 ? 3.077 7.418 -2.986 1.00 88.44 130 CYS A C 1
ATOM 986 O O . CYS A 1 130 ? 2.604 6.297 -3.178 1.00 88.44 130 CYS A O 1
ATOM 988 N N . GLY A 1 131 ? 4.336 7.720 -3.320 1.00 91.00 131 GLY A N 1
ATOM 989 C CA . GLY A 1 131 ? 5.270 6.740 -3.878 1.00 91.00 131 GLY A CA 1
ATOM 990 C C . GLY A 1 131 ? 5.582 5.600 -2.906 1.00 91.00 131 GLY A C 1
ATOM 991 O O . GLY A 1 131 ? 5.595 4.438 -3.312 1.00 91.00 131 GLY A O 1
ATOM 992 N N . ASP A 1 132 ? 5.761 5.913 -1.622 1.00 93.94 132 ASP A N 1
ATOM 993 C CA . ASP A 1 132 ? 6.045 4.936 -0.568 1.00 93.94 132 ASP A CA 1
ATOM 994 C C . ASP A 1 132 ? 4.790 4.109 -0.225 1.00 93.94 132 ASP A C 1
ATOM 996 O O . ASP A 1 132 ? 4.858 2.885 -0.117 1.00 93.94 132 ASP A O 1
ATOM 1000 N N . THR A 1 133 ? 3.607 4.721 -0.190 1.00 94.44 133 THR A N 1
ATOM 1001 C CA . THR A 1 133 ? 2.326 4.008 -0.069 1.00 94.44 133 THR A CA 1
ATOM 1002 C C . THR A 1 133 ? 2.130 3.030 -1.234 1.00 94.44 133 THR A C 1
ATOM 1004 O O . THR A 1 133 ? 1.880 1.844 -1.017 1.00 94.44 133 THR A O 1
ATOM 1007 N N . VAL A 1 134 ? 2.344 3.459 -2.484 1.00 95.31 134 VAL A N 1
ATOM 1008 C CA . VAL A 1 134 ? 2.263 2.564 -3.657 1.00 95.31 134 VAL A CA 1
ATOM 1009 C C . VAL A 1 134 ? 3.338 1.475 -3.607 1.00 95.31 134 VAL A C 1
ATOM 1011 O O . VAL A 1 134 ? 3.056 0.327 -3.953 1.00 95.31 134 VAL A O 1
ATOM 1014 N N . ALA A 1 135 ? 4.548 1.789 -3.137 1.00 95.81 135 ALA A N 1
ATOM 1015 C CA . ALA A 1 135 ? 5.619 0.813 -2.955 1.00 95.81 135 ALA A CA 1
ATOM 1016 C C . ALA A 1 135 ? 5.255 -0.267 -1.927 1.00 95.81 135 ALA A C 1
ATOM 1018 O O . ALA A 1 135 ? 5.512 -1.448 -2.171 1.00 95.81 135 ALA A O 1
ATOM 1019 N N . ALA A 1 136 ? 4.638 0.113 -0.805 1.00 97.62 136 ALA A N 1
ATOM 1020 C CA . ALA A 1 136 ? 4.155 -0.823 0.205 1.00 97.62 136 ALA A CA 1
ATOM 1021 C C . ALA A 1 136 ? 3.048 -1.723 -0.364 1.00 97.62 136 ALA A C 1
ATOM 1023 O O . ALA A 1 136 ? 3.184 -2.946 -0.316 1.00 97.62 136 ALA A O 1
ATOM 1024 N N . ALA A 1 137 ? 2.024 -1.135 -0.993 1.00 97.62 137 ALA A N 1
ATOM 1025 C CA . ALA A 1 137 ? 0.912 -1.868 -1.606 1.00 97.62 137 ALA A CA 1
ATOM 1026 C C . ALA A 1 137 ? 1.384 -2.851 -2.691 1.00 97.62 137 ALA A C 1
ATOM 1028 O O . ALA A 1 137 ? 0.907 -3.985 -2.793 1.00 97.62 137 ALA A O 1
ATOM 1029 N N . ALA A 1 138 ? 2.356 -2.438 -3.509 1.00 96.50 138 ALA A N 1
ATOM 1030 C CA . ALA A 1 138 ? 2.912 -3.244 -4.589 1.00 96.50 138 ALA A CA 1
ATOM 1031 C C . ALA A 1 138 ? 3.509 -4.574 -4.106 1.00 96.50 138 ALA A C 1
ATOM 1033 O O . ALA A 1 138 ? 3.435 -5.571 -4.828 1.00 96.50 138 ALA A O 1
ATOM 1034 N N . LEU A 1 139 ? 4.064 -4.624 -2.890 1.00 97.00 139 LEU A N 1
ATOM 1035 C CA . LEU A 1 139 ? 4.698 -5.829 -2.347 1.00 97.00 139 LEU A CA 1
ATOM 1036 C C . LEU A 1 139 ? 3.705 -6.974 -2.101 1.00 97.00 139 LEU A C 1
ATOM 1038 O O . LEU A 1 139 ? 4.110 -8.135 -2.150 1.00 97.00 139 LEU A O 1
ATOM 1042 N N . ALA A 1 140 ? 2.410 -6.678 -1.938 1.00 94.56 140 ALA A N 1
ATOM 1043 C CA . ALA A 1 140 ? 1.355 -7.692 -1.856 1.00 94.56 140 ALA A CA 1
ATOM 1044 C C . ALA A 1 140 ? 1.211 -8.521 -3.147 1.00 94.56 140 ALA A C 1
ATOM 1046 O O . ALA A 1 140 ? 0.662 -9.618 -3.118 1.00 94.56 140 ALA A O 1
ATOM 1047 N N . ARG A 1 141 ? 1.679 -7.994 -4.289 1.00 90.25 141 ARG A N 1
ATOM 1048 C CA . ARG A 1 141 ? 1.450 -8.562 -5.630 1.00 90.25 141 ARG A CA 1
ATOM 1049 C C . ARG A 1 141 ? 2.577 -9.474 -6.112 1.00 90.25 141 ARG A C 1
ATOM 1051 O O . ARG A 1 141 ? 2.499 -10.004 -7.219 1.00 90.25 141 ARG A O 1
ATOM 1058 N N . PHE A 1 142 ? 3.640 -9.627 -5.326 1.00 93.94 142 PHE A N 1
ATOM 1059 C CA . PHE A 1 142 ? 4.749 -10.508 -5.680 1.00 93.94 142 PHE A CA 1
ATOM 1060 C C . PHE A 1 142 ? 4.391 -11.981 -5.425 1.00 93.94 142 PHE A C 1
ATOM 1062 O O . PHE A 1 142 ? 3.536 -12.250 -4.585 1.00 93.94 142 PHE A O 1
ATOM 1069 N N . PRO A 1 143 ? 5.055 -12.943 -6.098 1.00 90.75 143 PRO A N 1
ATOM 1070 C CA . PRO A 1 143 ? 4.718 -14.369 -5.985 1.00 90.75 143 PRO A CA 1
ATOM 1071 C C . PRO A 1 143 ? 4.795 -14.935 -4.559 1.00 90.75 143 PRO A C 1
ATOM 1073 O O . PRO A 1 143 ? 4.025 -15.822 -4.208 1.00 90.75 143 PRO A O 1
ATOM 1076 N N . ASP A 1 144 ? 5.703 -14.402 -3.736 1.00 90.44 144 ASP A N 1
ATOM 1077 C CA . ASP A 1 144 ? 5.825 -14.724 -2.313 1.00 90.44 144 ASP A CA 1
ATOM 1078 C C . ASP A 1 144 ? 5.622 -13.451 -1.471 1.00 90.44 144 ASP A C 1
ATOM 1080 O O . ASP A 1 144 ? 6.589 -12.796 -1.063 1.00 90.44 144 ASP A O 1
ATOM 1084 N N . PRO A 1 145 ? 4.362 -13.053 -1.217 1.00 90.62 145 PRO A N 1
ATOM 1085 C CA . PRO A 1 145 ? 4.077 -11.839 -0.463 1.00 90.62 145 PRO A CA 1
ATOM 1086 C C . PRO A 1 145 ? 4.512 -11.964 1.003 1.00 90.62 145 PRO A C 1
ATOM 1088 O O . PRO A 1 145 ? 4.829 -10.957 1.635 1.00 90.62 145 PRO A O 1
ATOM 1091 N N . ARG A 1 146 ? 4.589 -13.186 1.555 1.00 94.19 146 ARG A N 1
ATOM 1092 C CA . ARG A 1 146 ? 4.977 -13.427 2.954 1.00 94.19 146 ARG A CA 1
ATOM 1093 C C . ARG A 1 146 ? 6.417 -13.028 3.226 1.00 94.19 146 ARG A C 1
ATOM 1095 O O . ARG A 1 146 ? 6.669 -12.314 4.198 1.00 94.19 146 ARG A O 1
ATOM 1102 N N . ARG A 1 147 ? 7.341 -13.417 2.346 1.00 93.50 147 ARG A N 1
ATOM 1103 C CA . ARG A 1 147 ? 8.760 -13.041 2.449 1.00 93.50 147 ARG A CA 1
ATOM 1104 C C . ARG A 1 147 ? 8.966 -11.536 2.574 1.00 93.50 147 ARG A C 1
ATOM 1106 O O . ARG A 1 147 ? 9.836 -11.091 3.321 1.00 93.50 147 ARG A O 1
ATOM 1113 N N . TYR A 1 148 ? 8.190 -10.749 1.839 1.00 93.50 148 TYR A N 1
ATOM 1114 C CA . TYR A 1 148 ? 8.313 -9.294 1.849 1.00 93.50 148 TYR A CA 1
ATOM 1115 C C . TYR A 1 148 ? 7.542 -8.661 3.008 1.00 93.50 148 TYR A C 1
ATOM 1117 O O . TYR A 1 148 ? 8.076 -7.788 3.693 1.00 93.50 148 TYR A O 1
ATOM 1125 N N . ALA A 1 149 ? 6.340 -9.159 3.300 1.00 94.88 149 ALA A N 1
ATOM 1126 C CA . ALA A 1 149 ? 5.507 -8.701 4.405 1.00 94.88 149 ALA A CA 1
ATOM 1127 C C . ALA A 1 149 ? 6.188 -8.822 5.777 1.00 94.88 149 ALA A C 1
ATOM 1129 O O . ALA A 1 149 ? 6.008 -7.937 6.613 1.00 94.88 149 ALA A O 1
ATOM 1130 N N . GLN A 1 150 ? 7.040 -9.832 5.999 1.00 96.50 150 GLN A N 1
ATOM 1131 C CA . GLN A 1 150 ? 7.833 -9.937 7.232 1.00 96.50 150 GLN A CA 1
ATOM 1132 C C . GLN A 1 150 ? 8.654 -8.666 7.515 1.00 96.50 150 GLN A C 1
ATOM 1134 O O . GLN A 1 150 ? 8.815 -8.274 8.670 1.00 96.50 150 GLN A O 1
ATOM 1139 N N . ARG A 1 151 ? 9.154 -8.002 6.465 1.00 97.38 151 ARG A N 1
ATOM 1140 C CA . ARG A 1 151 ? 9.922 -6.752 6.574 1.00 97.38 151 ARG A CA 1
ATOM 1141 C C . ARG A 1 151 ? 9.033 -5.516 6.711 1.00 97.38 151 ARG A C 1
ATOM 1143 O O . ARG A 1 151 ? 9.510 -4.502 7.206 1.00 97.38 151 ARG A O 1
ATOM 1150 N N . LEU A 1 152 ? 7.755 -5.603 6.339 1.00 98.00 152 LEU A N 1
ATOM 1151 C CA . LEU A 1 152 ? 6.785 -4.512 6.484 1.00 98.00 152 LEU A CA 1
ATOM 1152 C C . LEU A 1 152 ? 6.210 -4.409 7.900 1.00 98.00 152 LEU A C 1
ATOM 1154 O O . LEU A 1 152 ? 5.944 -3.305 8.365 1.00 98.00 152 LEU A O 1
ATOM 1158 N N . VAL A 1 153 ? 6.081 -5.527 8.623 1.00 98.19 153 VAL A N 1
ATOM 1159 C CA . VAL A 1 153 ? 5.619 -5.531 10.025 1.00 98.19 153 VAL A CA 1
ATOM 1160 C C . VAL A 1 153 ? 6.376 -4.517 10.906 1.00 98.19 153 VAL A C 1
ATOM 1162 O O . VAL A 1 153 ? 5.713 -3.693 11.537 1.00 98.19 153 VAL A O 1
ATOM 1165 N N . PRO A 1 154 ? 7.726 -4.493 10.961 1.00 97.94 154 PRO A N 1
ATOM 1166 C CA . PRO A 1 154 ? 8.438 -3.518 11.787 1.00 97.94 154 PRO A CA 1
ATOM 1167 C C . PRO A 1 154 ? 8.309 -2.071 11.291 1.00 97.94 154 PRO A C 1
ATOM 1169 O O . PRO A 1 154 ? 8.526 -1.155 12.081 1.00 97.94 154 PRO A O 1
ATOM 1172 N N . LEU A 1 155 ? 7.961 -1.848 10.019 1.00 98.00 155 LEU A N 1
ATOM 1173 C CA . LEU A 1 155 ? 7.659 -0.512 9.493 1.00 98.00 155 LEU A CA 1
ATOM 1174 C C . LEU A 1 155 ? 6.270 -0.037 9.929 1.00 98.00 155 LEU A C 1
ATOM 1176 O O . LEU A 1 155 ? 6.071 1.157 10.102 1.00 98.00 155 LEU A O 1
ATOM 1180 N N . ALA A 1 156 ? 5.329 -0.950 10.163 1.00 97.56 156 ALA A N 1
ATOM 1181 C CA . ALA A 1 156 ? 3.999 -0.613 10.660 1.00 97.56 156 ALA A CA 1
ATOM 1182 C C . ALA A 1 156 ? 3.948 -0.443 12.190 1.00 97.56 156 ALA A C 1
ATOM 1184 O O . ALA A 1 156 ? 3.410 0.548 12.686 1.00 97.56 156 ALA A O 1
ATOM 1185 N N . VAL A 1 157 ? 4.485 -1.421 12.933 1.00 97.06 157 VAL A N 1
ATOM 1186 C CA . VAL A 1 157 ? 4.276 -1.580 14.391 1.00 97.06 157 VAL A CA 1
ATOM 1187 C C . VAL A 1 157 ? 5.549 -1.949 15.167 1.00 97.06 157 VAL A C 1
ATOM 1189 O O . VAL A 1 157 ? 5.480 -2.428 16.296 1.00 97.06 157 VAL A O 1
ATOM 1192 N N . GLY A 1 158 ? 6.728 -1.810 14.555 1.00 96.06 158 GLY A N 1
ATOM 1193 C CA . GLY A 1 158 ? 8.000 -2.121 15.214 1.00 96.06 158 GLY A CA 1
ATOM 1194 C C . GLY A 1 158 ? 8.463 -1.029 16.180 1.00 96.06 158 GLY A C 1
ATOM 1195 O O . GLY A 1 158 ? 7.840 0.014 16.307 1.00 96.06 158 GLY A O 1
ATOM 1196 N N . ALA A 1 159 ? 9.631 -1.228 16.799 1.00 95.25 159 ALA A N 1
ATOM 1197 C CA . ALA A 1 159 ? 10.239 -0.241 17.705 1.00 95.25 159 ALA A CA 1
ATOM 1198 C C . ALA A 1 159 ? 10.614 1.093 17.025 1.00 95.25 159 ALA A C 1
ATOM 1200 O O . ALA A 1 159 ? 10.816 2.105 17.689 1.00 95.25 159 ALA A O 1
ATOM 1201 N N . ARG A 1 160 ? 10.765 1.078 15.696 1.00 95.25 160 ARG A N 1
ATOM 1202 C CA . ARG A 1 160 ? 11.022 2.248 14.849 1.00 95.25 160 ARG A CA 1
ATOM 1203 C C . ARG A 1 160 ? 10.126 2.150 13.610 1.00 95.25 160 ARG A C 1
ATOM 1205 O O . ARG A 1 160 ? 10.625 1.724 12.558 1.00 95.25 160 ARG A O 1
ATOM 1212 N N . PRO A 1 161 ? 8.821 2.444 13.740 1.00 96.50 161 PRO A N 1
ATOM 1213 C CA . PRO A 1 161 ? 7.908 2.388 12.609 1.00 96.50 161 PRO A CA 1
ATOM 1214 C C . PRO A 1 161 ? 8.253 3.485 11.591 1.00 96.50 161 PRO A C 1
ATOM 1216 O O . PRO A 1 161 ? 9.084 4.362 11.845 1.00 96.50 161 PRO A O 1
ATOM 1219 N N . HIS A 1 162 ? 7.649 3.415 10.410 1.00 94.94 162 HIS A N 1
ATOM 1220 C CA . HIS A 1 162 ? 7.714 4.486 9.424 1.00 94.94 162 HIS A CA 1
ATOM 1221 C C . HIS A 1 162 ? 7.090 5.763 10.021 1.00 94.94 162 HIS A C 1
ATOM 1223 O O . HIS A 1 162 ? 6.078 5.651 10.706 1.00 94.94 162 HIS A O 1
ATOM 1229 N N . PRO A 1 163 ? 7.660 6.966 9.830 1.00 92.12 163 PRO A N 1
ATOM 1230 C CA . PRO A 1 163 ? 7.112 8.183 10.438 1.00 92.12 163 PRO A CA 1
ATOM 1231 C C . PRO A 1 163 ? 5.766 8.600 9.833 1.00 92.12 163 PRO A C 1
ATOM 1233 O O . PRO A 1 163 ? 4.949 9.208 10.521 1.00 92.12 163 PRO A O 1
ATOM 1236 N N . ASP A 1 164 ? 5.538 8.267 8.562 1.00 92.06 164 ASP A N 1
ATOM 1237 C CA . ASP A 1 164 ? 4.302 8.586 7.852 1.00 92.06 164 ASP A CA 1
ATOM 1238 C C . ASP A 1 164 ? 3.172 7.577 8.140 1.00 92.06 164 ASP A C 1
ATOM 1240 O O . ASP A 1 164 ? 3.361 6.367 7.986 1.00 92.06 164 ASP A O 1
ATOM 1244 N N . LEU A 1 165 ? 1.997 8.073 8.548 1.00 93.62 165 LEU A N 1
ATOM 1245 C CA . LEU A 1 165 ? 0.844 7.246 8.920 1.00 93.62 165 LEU A CA 1
ATOM 1246 C C . LEU A 1 165 ? 0.237 6.497 7.726 1.00 93.62 165 LEU A C 1
ATOM 1248 O O . LEU A 1 165 ? -0.162 5.343 7.892 1.00 93.62 165 LEU A O 1
ATOM 1252 N N . GLU A 1 166 ? 0.151 7.121 6.550 1.00 93.69 166 GLU A N 1
ATOM 1253 C CA . GLU A 1 166 ? -0.431 6.497 5.359 1.00 93.69 166 GLU A CA 1
ATOM 1254 C C . GLU A 1 166 ? 0.444 5.309 4.924 1.00 93.69 166 GLU A C 1
ATOM 1256 O O . GLU A 1 166 ? -0.049 4.185 4.769 1.00 93.69 166 GLU A O 1
ATOM 1261 N N . VAL A 1 167 ? 1.767 5.502 4.911 1.00 94.88 167 VAL A N 1
ATOM 1262 C CA . VAL A 1 167 ? 2.737 4.432 4.629 1.00 94.88 167 VAL A CA 1
ATOM 1263 C C . VAL A 1 167 ? 2.683 3.320 5.685 1.00 94.88 167 VAL A C 1
ATOM 1265 O O . VAL A 1 167 ? 2.718 2.137 5.332 1.00 94.88 167 VAL A O 1
ATOM 1268 N N . ARG A 1 168 ? 2.566 3.650 6.984 1.00 96.56 168 ARG A N 1
ATOM 1269 C CA . ARG A 1 168 ? 2.411 2.639 8.055 1.00 96.56 168 ARG A CA 1
ATOM 1270 C C . ARG A 1 168 ? 1.158 1.793 7.853 1.00 96.56 168 ARG A C 1
ATOM 1272 O O . ARG A 1 168 ? 1.224 0.573 8.013 1.00 96.56 168 ARG A O 1
ATOM 1279 N N . VAL A 1 169 ? 0.027 2.427 7.533 1.00 97.38 169 VAL A N 1
ATOM 1280 C CA . VAL A 1 169 ? -1.248 1.740 7.284 1.00 97.38 169 VAL A CA 1
ATOM 1281 C C . VAL A 1 169 ? -1.128 0.808 6.091 1.00 97.38 169 VAL A C 1
ATOM 1283 O O . VAL A 1 169 ? -1.555 -0.339 6.194 1.00 97.38 169 VAL A O 1
ATOM 1286 N N . GLU A 1 170 ? -0.492 1.231 5.001 1.00 98.25 170 GLU A N 1
ATOM 1287 C CA . GLU A 1 170 ? -0.329 0.361 3.835 1.00 98.25 170 GLU A CA 1
ATOM 1288 C C . GLU A 1 170 ? 0.647 -0.796 4.095 1.00 98.25 170 GLU A C 1
ATOM 1290 O O . GLU A 1 170 ? 0.392 -1.933 3.686 1.00 98.25 170 GLU A O 1
ATOM 1295 N N . CYS A 1 171 ? 1.724 -0.555 4.854 1.00 98.44 171 CYS A N 1
ATOM 1296 C CA . CYS A 1 171 ? 2.609 -1.619 5.336 1.00 98.44 171 CYS A CA 1
ATOM 1297 C C . CYS A 1 171 ? 1.840 -2.638 6.191 1.00 98.44 171 CYS A C 1
ATOM 1299 O O . CYS A 1 171 ? 1.998 -3.846 6.003 1.00 98.44 171 CYS A O 1
ATOM 1301 N N . ALA A 1 172 ? 0.989 -2.165 7.108 1.00 98.44 172 ALA A N 1
ATOM 1302 C CA . ALA A 1 172 ? 0.146 -3.010 7.947 1.00 98.44 172 ALA A CA 1
ATOM 1303 C C . ALA A 1 172 ? -0.882 -3.790 7.118 1.00 98.44 172 ALA A C 1
ATOM 1305 O O . ALA A 1 172 ? -1.013 -4.997 7.292 1.00 98.44 172 ALA A O 1
ATOM 1306 N N . ALA A 1 173 ? -1.576 -3.138 6.187 1.00 98.56 173 ALA A N 1
ATOM 1307 C CA . ALA A 1 173 ? -2.564 -3.772 5.322 1.00 98.56 173 ALA A CA 1
ATOM 1308 C C . ALA A 1 173 ? -1.933 -4.858 4.437 1.00 98.56 173 ALA A C 1
ATOM 1310 O O . ALA A 1 173 ? -2.453 -5.972 4.350 1.00 98.56 173 ALA A O 1
ATOM 1311 N N . THR A 1 174 ? -0.767 -4.575 3.850 1.00 98.25 174 THR A N 1
ATOM 1312 C CA . THR A 1 174 ? 0.006 -5.547 3.063 1.00 98.25 174 THR A CA 1
ATOM 1313 C C . THR A 1 174 ? 0.481 -6.719 3.923 1.00 98.25 174 THR A C 1
ATOM 1315 O O . THR A 1 174 ? 0.382 -7.878 3.514 1.00 98.25 174 THR A O 1
ATOM 1318 N N . ALA A 1 175 ? 0.950 -6.453 5.146 1.00 98.31 175 ALA A N 1
ATOM 1319 C CA . ALA A 1 175 ? 1.348 -7.507 6.074 1.00 98.31 175 ALA A CA 1
ATOM 1320 C C . ALA A 1 175 ? 0.159 -8.381 6.507 1.00 98.31 175 ALA A C 1
ATOM 1322 O O . ALA A 1 175 ? 0.268 -9.611 6.527 1.00 98.31 175 ALA A O 1
ATOM 1323 N N . LEU A 1 176 ? -0.991 -7.767 6.790 1.00 98.12 176 LEU A N 1
ATOM 1324 C CA . LEU A 1 176 ? -2.222 -8.467 7.145 1.00 98.12 176 LEU A CA 1
ATOM 1325 C C . LEU A 1 176 ? -2.702 -9.365 5.999 1.00 98.12 176 LEU A C 1
ATOM 1327 O O . LEU A 1 176 ? -3.040 -10.524 6.239 1.00 98.12 176 LEU A O 1
ATOM 1331 N N . HIS A 1 177 ? -2.640 -8.879 4.754 1.00 96.88 177 HIS A N 1
ATOM 1332 C CA . HIS A 1 177 ? -2.952 -9.666 3.557 1.00 96.88 177 HIS A CA 1
ATOM 1333 C C . HIS A 1 177 ? -2.088 -10.936 3.451 1.00 96.88 177 HIS A C 1
ATOM 1335 O O . HIS A 1 177 ? -2.593 -12.009 3.124 1.00 96.88 177 HIS A O 1
ATOM 1341 N N . ALA A 1 178 ? -0.803 -10.855 3.810 1.00 96.19 178 ALA A N 1
ATOM 1342 C CA . ALA A 1 178 ? 0.103 -12.007 3.850 1.00 96.19 178 ALA A CA 1
ATOM 1343 C C . ALA A 1 178 ? -0.090 -12.931 5.081 1.00 96.19 178 ALA A C 1
ATOM 1345 O O . ALA A 1 178 ? 0.525 -14.003 5.169 1.00 96.19 178 ALA A O 1
ATOM 1346 N N . GLY A 1 179 ? -0.965 -12.552 6.020 1.00 96.56 179 GLY A N 1
ATOM 1347 C CA . GLY A 1 179 ? -1.345 -13.334 7.199 1.00 96.56 179 GLY A CA 1
ATOM 1348 C C . GLY A 1 179 ? -0.676 -12.921 8.513 1.00 96.56 179 GLY A C 1
ATOM 1349 O O . GLY A 1 179 ? -0.765 -13.669 9.485 1.00 96.56 179 GLY A O 1
ATOM 1350 N N . TYR A 1 180 ? -0.010 -11.765 8.574 1.00 97.69 180 TYR A N 1
ATOM 1351 C CA . TYR A 1 180 ? 0.625 -11.264 9.797 1.00 97.69 180 TYR A CA 1
ATOM 1352 C C . TYR A 1 180 ? -0.377 -10.509 10.681 1.00 97.69 180 TYR A C 1
ATOM 1354 O O . TYR A 1 180 ? -0.455 -9.283 10.652 1.00 97.69 180 T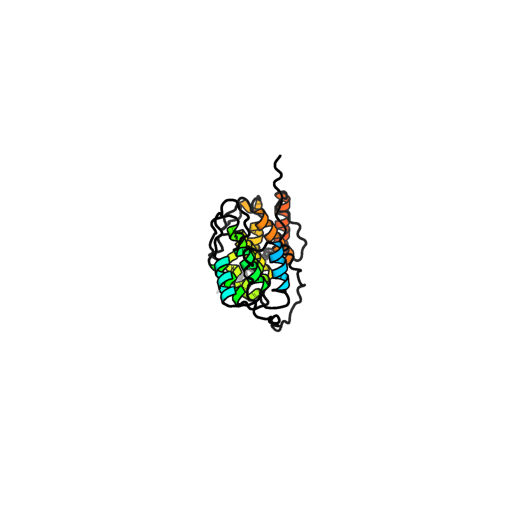YR A O 1
ATOM 1362 N N . ALA A 1 181 ? -1.148 -11.247 11.483 1.00 97.44 181 ALA A N 1
ATOM 1363 C CA . ALA A 1 181 ? -2.231 -10.709 12.314 1.00 97.44 181 ALA A CA 1
ATOM 1364 C C . ALA A 1 181 ? -1.778 -9.747 13.434 1.00 97.44 181 ALA A C 1
ATOM 1366 O O . ALA A 1 181 ? -2.589 -8.986 13.954 1.00 97.44 181 ALA A O 1
ATOM 1367 N N . GLN A 1 182 ? -0.492 -9.713 13.796 1.00 97.19 182 GLN A N 1
ATOM 1368 C CA . GLN A 1 182 ? 0.018 -8.825 14.851 1.00 97.19 182 GLN A CA 1
ATOM 1369 C C . GLN A 1 182 ? -0.144 -7.322 14.553 1.00 97.19 182 GLN A C 1
ATOM 1371 O O . GLN A 1 182 ? 0.013 -6.505 15.453 1.00 97.19 182 GLN A O 1
ATOM 1376 N N . VAL A 1 183 ? -0.449 -6.942 13.307 1.00 97.88 183 VAL A N 1
ATOM 1377 C CA . VAL A 1 183 ? -0.707 -5.544 12.911 1.00 97.88 183 VAL A CA 1
ATOM 1378 C C . VAL A 1 183 ? -2.157 -5.102 13.156 1.00 97.88 183 VAL A C 1
ATOM 1380 O O . VAL A 1 183 ? -2.452 -3.912 13.063 1.00 97.88 183 VAL A O 1
ATOM 1383 N N . ILE A 1 184 ? -3.065 -6.034 13.483 1.00 97.94 184 ILE A N 1
ATOM 1384 C CA . ILE A 1 184 ? -4.495 -5.758 13.702 1.00 97.94 184 ILE A CA 1
ATOM 1385 C C . ILE A 1 184 ? -4.727 -4.690 14.783 1.00 97.94 184 ILE A C 1
ATOM 1387 O O . ILE A 1 184 ? -5.484 -3.760 14.505 1.00 97.94 184 ILE A O 1
ATOM 1391 N N . PRO A 1 185 ? -4.083 -4.737 15.972 1.00 96.56 185 PRO A N 1
ATOM 1392 C CA . PRO A 1 185 ? -4.306 -3.720 17.001 1.00 96.56 185 PRO A CA 1
ATOM 1393 C C . PRO A 1 185 ? -3.999 -2.298 16.518 1.00 96.56 185 PRO A C 1
ATOM 1395 O O . PRO A 1 185 ? -4.761 -1.378 16.797 1.00 96.56 185 PRO A O 1
ATOM 1398 N N . PHE A 1 186 ? -2.931 -2.121 15.734 1.00 96.88 186 PHE A N 1
ATOM 1399 C CA . PHE A 1 186 ? -2.593 -0.828 15.138 1.00 96.88 186 PHE A CA 1
ATOM 1400 C C . PHE A 1 186 ? -3.662 -0.360 14.144 1.00 96.88 186 PHE A C 1
ATOM 1402 O O . PHE A 1 186 ? -4.116 0.777 14.221 1.00 96.88 186 PHE A O 1
ATOM 1409 N N . LEU A 1 187 ? -4.126 -1.234 13.246 1.00 97.81 187 LEU A N 1
ATOM 1410 C CA . LEU A 1 187 ? -5.186 -0.883 12.295 1.00 97.81 187 LEU A CA 1
ATOM 1411 C C . LEU A 1 187 ? -6.504 -0.519 13.004 1.00 97.81 187 LEU A C 1
ATOM 1413 O O . LEU A 1 187 ? -7.181 0.417 12.584 1.00 97.81 187 LEU A O 1
ATOM 1417 N N . LEU A 1 188 ? -6.847 -1.194 14.106 1.00 97.25 188 LEU A N 1
ATOM 1418 C CA . LEU A 1 188 ? -8.008 -0.845 14.936 1.00 97.25 188 LEU A CA 1
ATOM 1419 C C . LEU A 1 188 ? -7.840 0.522 15.619 1.00 97.25 188 LEU A C 1
ATOM 1421 O O . LEU A 1 188 ? -8.783 1.312 15.623 1.00 97.25 188 LEU A O 1
ATOM 1425 N N . GLN A 1 189 ? -6.647 0.846 16.132 1.00 95.88 189 GLN A N 1
ATOM 1426 C CA . GLN A 1 189 ? -6.346 2.187 16.660 1.00 95.88 189 GLN A CA 1
ATOM 1427 C C . GLN A 1 189 ? -6.513 3.268 15.586 1.00 95.88 189 GLN A C 1
ATOM 1429 O O . GLN A 1 189 ? -7.038 4.346 15.868 1.00 95.88 189 GLN A O 1
ATOM 1434 N N . VAL A 1 190 ? -6.130 2.977 14.337 1.00 96.31 190 VAL A N 1
ATOM 1435 C CA . VAL A 1 190 ? -6.337 3.899 13.212 1.00 96.31 190 VAL A CA 1
ATOM 1436 C C . VAL A 1 190 ? -7.828 4.184 13.000 1.00 96.31 190 VAL A C 1
ATOM 1438 O O . VAL A 1 190 ? -8.195 5.348 12.845 1.00 96.31 190 VAL A O 1
ATOM 1441 N N . LEU A 1 191 ? -8.715 3.183 13.081 1.00 96.75 191 LEU A N 1
ATOM 1442 C CA . LEU A 1 191 ? -10.172 3.392 12.956 1.00 96.75 191 LEU A CA 1
ATOM 1443 C C . LEU A 1 191 ? -10.761 4.315 14.030 1.00 96.75 191 LEU A C 1
ATOM 1445 O O . LEU A 1 191 ? -11.773 4.978 13.780 1.00 96.75 191 LEU A O 1
ATOM 1449 N N . ARG A 1 192 ? -10.125 4.365 15.204 1.00 95.69 192 ARG A N 1
ATOM 1450 C CA . ARG A 1 192 ? -10.540 5.166 16.364 1.00 95.69 192 ARG A CA 1
ATOM 1451 C C . ARG A 1 192 ? -9.972 6.583 16.366 1.00 95.69 192 ARG A C 1
ATOM 1453 O O . ARG A 1 192 ? -10.258 7.356 17.284 1.00 95.69 192 ARG A O 1
ATOM 1460 N N . ILE A 1 193 ? -9.192 6.970 15.359 1.00 94.19 193 ILE A N 1
ATOM 1461 C CA . ILE A 1 193 ? -8.768 8.364 15.206 1.00 94.19 193 ILE A CA 1
ATOM 1462 C C . ILE A 1 193 ? -10.010 9.274 15.150 1.00 94.19 193 ILE A C 1
ATOM 1464 O O . ILE A 1 193 ? -10.995 8.968 14.473 1.00 94.19 193 ILE A O 1
ATOM 1468 N N . ASP A 1 194 ? -9.968 10.382 15.893 1.00 91.75 194 ASP A N 1
ATOM 1469 C CA . ASP A 1 194 ? -11.065 11.349 16.040 1.00 91.75 194 ASP A CA 1
ATOM 1470 C C . ASP A 1 194 ? -12.380 10.735 16.571 1.00 91.75 194 ASP A C 1
ATOM 1472 O O . ASP A 1 194 ? -13.467 11.096 16.117 1.00 91.75 194 ASP A O 1
ATOM 1476 N N . THR A 1 195 ? -12.292 9.763 17.485 1.00 93.38 195 THR A N 1
ATOM 1477 C CA . THR A 1 195 ? -13.428 9.172 18.225 1.00 93.38 195 THR A CA 1
ATOM 1478 C C . THR A 1 195 ? -13.187 9.273 19.733 1.00 93.38 195 THR A C 1
ATOM 1480 O O . THR A 1 195 ? -12.030 9.378 20.144 1.00 93.38 195 THR A O 1
ATOM 1483 N N . PHE A 1 196 ? -14.237 9.193 20.556 1.00 93.62 196 PHE A N 1
ATOM 1484 C CA . PHE A 1 196 ? -14.116 9.253 22.018 1.00 93.62 196 PHE A CA 1
ATOM 1485 C C . PHE A 1 196 ? -13.403 8.020 22.576 1.00 93.62 196 PHE A C 1
ATOM 1487 O O . PHE A 1 196 ? -12.577 8.125 23.482 1.00 93.62 196 PHE A O 1
ATOM 1494 N N . ALA A 1 197 ? -13.674 6.841 22.011 1.00 90.25 197 ALA A N 1
ATOM 1495 C CA . ALA A 1 197 ? -12.958 5.615 22.350 1.00 90.25 197 ALA A CA 1
ATOM 1496 C C . ALA A 1 197 ? -11.446 5.771 22.123 1.00 90.25 197 ALA A C 1
ATOM 1498 O O . ALA A 1 197 ? -10.642 5.332 22.943 1.00 90.25 197 ALA A O 1
ATOM 1499 N N . GLY A 1 198 ? -11.071 6.449 21.036 1.00 89.12 198 GLY A N 1
ATOM 1500 C CA . GLY A 1 198 ? -9.683 6.669 20.665 1.00 89.12 198 GLY A CA 1
ATOM 1501 C C . GLY A 1 198 ? -8.939 7.730 21.476 1.00 89.12 198 GLY A C 1
ATOM 1502 O O . GLY A 1 198 ? -7.713 7.735 21.433 1.00 89.12 198 GLY A O 1
ATOM 1503 N N . GLU A 1 199 ? -9.622 8.608 22.219 1.00 88.06 199 GLU A N 1
ATOM 1504 C CA . GLU A 1 199 ? -8.969 9.617 23.079 1.00 88.06 199 GLU A CA 1
ATOM 1505 C C . GLU A 1 199 ? -8.108 8.982 24.179 1.00 88.06 199 GLU A C 1
ATOM 1507 O O . GLU A 1 199 ? -7.164 9.596 24.670 1.00 88.06 199 GLU A O 1
ATOM 1512 N N . LYS A 1 200 ? -8.425 7.738 24.554 1.00 83.00 200 LYS A N 1
ATOM 1513 C CA . LYS A 1 200 ? -7.708 6.969 25.577 1.00 83.00 200 LYS A CA 1
ATOM 1514 C C . LYS A 1 200 ? -6.561 6.132 25.009 1.00 83.00 200 LYS A C 1
ATOM 1516 O O . LYS A 1 200 ? -5.798 5.561 25.787 1.00 83.00 200 LYS A O 1
ATOM 1521 N N . ASP A 1 201 ? -6.442 6.033 23.685 1.00 84.75 201 ASP A N 1
ATOM 1522 C CA . ASP A 1 201 ? -5.390 5.246 23.050 1.00 84.75 201 ASP A CA 1
ATOM 1523 C C . ASP A 1 201 ? -4.037 5.950 23.209 1.00 84.75 201 ASP A C 1
ATOM 1525 O O . ASP A 1 201 ? -3.868 7.112 22.835 1.00 84.75 201 ASP A O 1
ATOM 1529 N N . VAL A 1 202 ? -3.031 5.222 23.697 1.00 82.06 202 VAL A N 1
ATOM 1530 C CA . VAL A 1 202 ? -1.638 5.676 23.622 1.00 82.06 202 VAL A CA 1
ATOM 1531 C C . VAL A 1 202 ? -1.167 5.485 22.184 1.00 82.06 202 VAL A C 1
ATOM 1533 O O . VAL A 1 202 ? -1.001 4.355 21.727 1.00 82.06 202 VAL A O 1
ATOM 1536 N N . ARG A 1 203 ? -0.976 6.592 21.463 1.00 81.44 203 ARG A N 1
ATOM 1537 C CA . ARG A 1 203 ? -0.563 6.593 20.053 1.00 81.44 203 ARG A CA 1
ATOM 1538 C C . ARG A 1 203 ? 0.894 7.008 19.923 1.00 81.44 203 ARG A C 1
ATOM 1540 O O . ARG A 1 203 ? 1.328 7.970 20.549 1.00 81.44 203 ARG A O 1
ATOM 1547 N N . ASP A 1 204 ? 1.622 6.304 19.064 1.00 79.75 204 ASP A N 1
ATOM 1548 C CA . ASP A 1 204 ? 3.013 6.601 18.706 1.00 79.75 204 ASP A CA 1
ATOM 1549 C C . ASP A 1 204 ? 3.146 7.260 17.317 1.00 79.75 204 ASP A C 1
ATOM 1551 O O . ASP A 1 204 ? 4.253 7.436 16.812 1.00 79.75 204 ASP A O 1
ATOM 1555 N N . PHE A 1 205 ? 2.023 7.614 16.681 1.00 80.75 205 PHE A N 1
ATOM 1556 C CA . PHE A 1 205 ? 1.968 8.323 15.401 1.00 80.75 205 PHE A CA 1
ATOM 1557 C C . PHE A 1 205 ? 1.335 9.704 15.549 1.00 80.75 205 PHE A C 1
ATOM 1559 O O . PHE A 1 205 ? 0.399 9.908 16.326 1.00 80.75 205 PHE A O 1
ATOM 1566 N N . ALA A 1 206 ? 1.813 10.647 14.737 1.00 72.69 206 ALA A N 1
ATOM 1567 C CA . ALA A 1 206 ? 1.190 11.952 14.599 1.00 72.69 206 ALA A CA 1
ATOM 1568 C C . ALA A 1 206 ? -0.158 11.818 13.876 1.00 72.69 206 ALA A C 1
ATOM 1570 O O . ALA A 1 206 ? -0.255 11.219 12.804 1.00 72.69 206 ALA A O 1
ATOM 1571 N N . VAL A 1 207 ? -1.207 12.399 14.456 1.00 66.44 207 VAL A N 1
ATOM 1572 C CA . VAL A 1 207 ? -2.508 12.502 13.792 1.00 66.44 207 VAL A CA 1
ATOM 1573 C C . VAL A 1 207 ? -2.457 13.702 12.849 1.00 66.44 207 VAL A C 1
ATOM 1575 O O . VAL A 1 207 ? -2.396 14.848 13.286 1.00 66.44 207 VAL A O 1
ATOM 1578 N N . SER A 1 208 ? -2.448 13.433 11.544 1.00 70.56 208 SER A N 1
ATOM 1579 C CA . SER A 1 208 ? -2.624 14.463 10.515 1.00 70.56 208 SER A CA 1
ATOM 1580 C C . SER A 1 208 ? -4.079 14.959 10.514 1.00 70.56 208 SER A C 1
ATOM 1582 O O . SER A 1 208 ? -4.981 14.153 10.742 1.00 70.56 208 SER A O 1
ATOM 1584 N N . PRO A 1 209 ? -4.366 16.228 10.160 1.00 69.88 209 PRO A N 1
ATOM 1585 C CA . PRO A 1 209 ? -5.737 16.718 9.954 1.00 69.88 209 PRO A CA 1
ATOM 1586 C C . PRO A 1 209 ? -6.543 15.920 8.911 1.00 69.88 209 PRO A C 1
ATOM 1588 O O . PRO A 1 209 ? -7.754 16.073 8.788 1.00 69.88 209 PRO A O 1
ATOM 1591 N N . THR A 1 210 ? -5.867 15.081 8.124 1.00 80.75 210 THR A N 1
ATOM 1592 C CA . THR A 1 210 ? -6.425 14.347 6.986 1.00 80.75 210 THR A CA 1
ATOM 1593 C C . THR A 1 210 ? -6.236 12.839 7.151 1.00 80.75 210 THR A C 1
ATOM 1595 O O . THR A 1 210 ? -5.469 12.216 6.433 1.00 80.75 210 THR A O 1
ATOM 1598 N N . THR A 1 211 ? -6.943 12.229 8.105 1.00 90.75 211 THR A N 1
ATOM 1599 C CA . THR A 1 211 ? -6.853 10.779 8.398 1.00 90.75 211 THR A CA 1
ATOM 1600 C C . THR A 1 211 ? -7.871 9.920 7.647 1.00 90.75 211 THR A C 1
ATOM 1602 O O . THR A 1 211 ? -7.956 8.715 7.877 1.00 90.75 211 THR A O 1
ATOM 1605 N N . ALA A 1 212 ? -8.679 10.522 6.770 1.00 92.38 212 ALA A N 1
ATOM 1606 C CA . ALA A 1 212 ? -9.770 9.840 6.077 1.00 92.38 212 ALA A CA 1
ATOM 1607 C C . ALA A 1 212 ? -9.281 8.649 5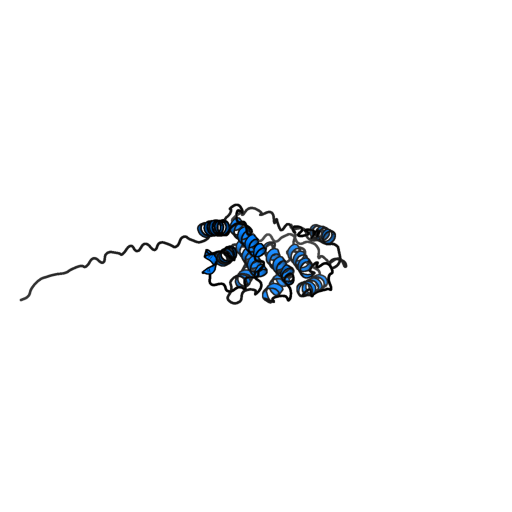.236 1.00 92.38 212 ALA A C 1
ATOM 1609 O O . ALA A 1 212 ? -9.853 7.564 5.339 1.00 92.38 212 ALA A O 1
ATOM 1610 N N . TRP A 1 213 ? -8.200 8.834 4.465 1.00 93.06 213 TRP A N 1
ATOM 1611 C CA . TRP A 1 213 ? -7.611 7.768 3.650 1.00 93.06 213 TRP A CA 1
ATOM 1612 C C . TRP A 1 213 ? -7.094 6.621 4.525 1.00 93.06 213 TRP A C 1
ATOM 1614 O O . TRP A 1 213 ? -7.533 5.485 4.359 1.00 93.06 213 TRP A O 1
ATOM 1624 N N . ALA A 1 214 ? -6.264 6.933 5.527 1.00 94.81 214 ALA A N 1
ATOM 1625 C CA . ALA A 1 214 ? -5.711 5.953 6.462 1.00 94.81 214 ALA A CA 1
ATOM 1626 C C . ALA A 1 214 ? -6.809 5.127 7.161 1.00 94.81 214 ALA A C 1
ATOM 1628 O O . ALA A 1 214 ? -6.715 3.903 7.244 1.00 94.81 214 ALA A O 1
ATOM 1629 N N . ARG A 1 215 ? -7.893 5.778 7.606 1.00 96.25 215 ARG A N 1
ATOM 1630 C CA . ARG A 1 215 ? -9.056 5.111 8.215 1.00 96.25 215 ARG A CA 1
ATOM 1631 C C . ARG A 1 215 ? -9.800 4.211 7.235 1.00 96.25 215 ARG A C 1
ATOM 1633 O O . ARG A 1 215 ? -10.091 3.066 7.571 1.00 96.25 215 ARG A O 1
ATOM 1640 N N . GLY A 1 216 ? -10.098 4.707 6.033 1.00 96.94 216 GLY A N 1
ATOM 1641 C CA . GLY A 1 216 ? -10.766 3.920 4.995 1.00 96.94 216 GLY A CA 1
ATOM 1642 C C . GLY A 1 216 ? -9.955 2.684 4.603 1.00 96.94 216 GLY A C 1
ATOM 1643 O O . GLY A 1 216 ? -10.491 1.578 4.574 1.00 96.94 216 GLY A O 1
ATOM 1644 N N . ARG A 1 217 ? -8.647 2.858 4.398 1.00 97.75 217 ARG A N 1
ATOM 1645 C CA . ARG A 1 217 ? -7.730 1.780 4.029 1.00 97.75 217 ARG A CA 1
ATOM 1646 C C . ARG A 1 217 ? -7.569 0.735 5.135 1.00 97.75 217 ARG A C 1
ATOM 1648 O O . ARG A 1 217 ? -7.614 -0.462 4.856 1.00 97.75 217 ARG A O 1
ATOM 1655 N N . ALA A 1 218 ? -7.439 1.164 6.392 1.00 98.06 218 ALA A N 1
ATOM 1656 C CA . ALA A 1 218 ? -7.397 0.252 7.534 1.00 98.06 218 ALA A CA 1
ATOM 1657 C C . ALA A 1 218 ? -8.690 -0.572 7.654 1.00 98.06 218 ALA A C 1
ATOM 1659 O O . ALA A 1 218 ? -8.629 -1.784 7.861 1.00 98.06 218 ALA A O 1
ATOM 1660 N N . ALA A 1 219 ? -9.852 0.065 7.474 1.00 98.25 219 ALA A N 1
ATOM 1661 C CA . ALA A 1 219 ? -11.145 -0.609 7.555 1.00 98.25 219 ALA A CA 1
ATOM 1662 C C . ALA A 1 219 ? -11.312 -1.650 6.448 1.00 98.25 219 ALA A C 1
ATOM 1664 O O . ALA A 1 219 ? -11.766 -2.763 6.715 1.00 98.25 219 ALA A O 1
ATOM 1665 N N . GLU A 1 220 ? -10.915 -1.311 5.222 1.00 98.44 220 GLU A N 1
ATOM 1666 C CA . GLU A 1 220 ? -10.901 -2.239 4.094 1.00 98.44 220 GLU A CA 1
ATOM 1667 C C . GLU A 1 220 ? -10.025 -3.460 4.399 1.00 98.44 220 GLU A C 1
ATOM 1669 O O . GLU A 1 220 ? -10.498 -4.592 4.299 1.00 98.44 220 GLU A O 1
ATOM 1674 N N . ALA A 1 221 ? -8.779 -3.248 4.834 1.00 98.31 221 ALA A N 1
ATOM 1675 C CA . ALA A 1 221 ? -7.849 -4.333 5.140 1.00 98.31 221 ALA A CA 1
ATOM 1676 C C . ALA A 1 221 ? -8.384 -5.275 6.232 1.00 98.31 221 ALA A C 1
ATOM 1678 O O . ALA A 1 221 ? -8.328 -6.497 6.079 1.00 98.31 221 ALA A O 1
ATOM 1679 N N . LEU A 1 222 ? -8.939 -4.714 7.311 1.00 98.50 222 LEU A N 1
ATOM 1680 C CA . LEU A 1 222 ? -9.543 -5.479 8.403 1.00 98.50 222 LEU A CA 1
ATOM 1681 C C . LEU A 1 222 ? -10.789 -6.248 7.942 1.00 98.50 222 LEU A C 1
ATOM 1683 O O . LEU A 1 222 ? -10.926 -7.423 8.275 1.00 98.50 222 LEU A O 1
ATOM 1687 N N . SER A 1 223 ? -11.660 -5.624 7.144 1.00 98.25 223 SER A N 1
ATOM 1688 C CA . SER A 1 223 ? -12.893 -6.251 6.640 1.00 98.25 223 SER A CA 1
ATOM 1689 C C . SER A 1 223 ? -12.585 -7.414 5.694 1.00 98.25 223 SER A C 1
ATOM 1691 O O . SER A 1 223 ? -13.136 -8.504 5.850 1.00 98.25 223 SER A O 1
ATOM 1693 N N . VAL A 1 224 ? -11.636 -7.220 4.766 1.00 97.50 224 VAL A N 1
ATOM 1694 C CA . VAL A 1 224 ? -11.154 -8.273 3.856 1.00 97.50 224 VAL A CA 1
ATOM 1695 C C . VAL A 1 224 ? -10.559 -9.438 4.644 1.00 97.50 224 VAL A C 1
ATOM 1697 O O . VAL A 1 224 ? -10.863 -10.593 4.351 1.00 97.50 224 VAL A O 1
ATOM 1700 N N . PHE A 1 225 ? -9.741 -9.158 5.662 1.00 97.25 225 PHE A N 1
ATOM 1701 C CA . PHE A 1 225 ? -9.137 -10.202 6.489 1.00 97.25 225 PHE A CA 1
ATOM 1702 C C . PHE A 1 225 ? -10.171 -10.963 7.336 1.00 97.25 225 PHE A C 1
ATOM 1704 O O . PHE A 1 225 ? -10.083 -12.186 7.449 1.00 97.25 225 PHE A O 1
ATOM 1711 N N . ALA A 1 226 ? -11.167 -10.262 7.888 1.00 97.19 226 ALA A N 1
ATOM 1712 C CA . ALA A 1 226 ? -12.284 -10.850 8.629 1.00 97.19 226 ALA A CA 1
ATOM 1713 C C . ALA A 1 226 ? -13.282 -11.607 7.731 1.00 97.19 226 ALA A C 1
ATOM 1715 O O . ALA A 1 226 ? -14.084 -12.390 8.236 1.00 97.19 226 ALA A O 1
ATOM 1716 N N . GLY A 1 227 ? -13.253 -11.382 6.413 1.00 96.88 227 GLY A N 1
ATOM 1717 C CA . GLY A 1 227 ? -14.217 -11.954 5.474 1.00 96.88 227 GLY A CA 1
ATOM 1718 C C . GLY A 1 227 ? -15.618 -11.344 5.594 1.00 96.88 227 GLY A C 1
ATOM 1719 O O . GLY A 1 227 ? -16.602 -12.050 5.382 1.00 96.88 227 GLY A O 1
ATOM 1720 N N . VAL A 1 228 ? -15.718 -10.055 5.943 1.00 97.75 228 VAL A N 1
ATOM 1721 C CA . VAL A 1 228 ? -16.991 -9.326 6.098 1.00 97.75 228 VAL A CA 1
ATOM 1722 C C . VAL A 1 228 ? -17.091 -8.147 5.118 1.00 97.75 228 VAL A C 1
ATOM 1724 O O . VAL A 1 228 ? -16.062 -7.641 4.663 1.00 97.75 228 VAL A O 1
ATOM 1727 N N . PRO A 1 229 ? -18.307 -7.684 4.768 1.00 97.81 229 PRO A N 1
ATOM 1728 C CA . PRO A 1 229 ? -18.478 -6.484 3.949 1.00 97.81 229 PRO A CA 1
ATOM 1729 C C . PRO A 1 229 ? -17.882 -5.229 4.604 1.00 97.81 229 PRO A C 1
ATOM 1731 O O . PRO A 1 229 ? -17.959 -5.063 5.818 1.00 97.81 229 PRO A O 1
ATOM 1734 N N . LEU A 1 230 ? -17.351 -4.309 3.790 1.00 97.75 230 LEU A N 1
ATOM 1735 C CA . LEU A 1 230 ? -16.881 -3.003 4.259 1.00 97.75 230 LEU A CA 1
ATOM 1736 C C . LEU A 1 230 ? -18.071 -2.073 4.551 1.00 97.75 230 LEU A C 1
ATOM 1738 O O . LEU A 1 230 ? -18.674 -1.511 3.639 1.00 97.75 230 LEU A O 1
ATOM 1742 N N . THR A 1 231 ? -18.389 -1.897 5.830 1.00 97.56 231 THR A N 1
ATOM 1743 C CA . THR A 1 231 ? -19.494 -1.054 6.336 1.00 97.56 231 THR A CA 1
ATOM 1744 C C . THR A 1 231 ? -19.018 0.206 7.067 1.00 97.56 231 THR A C 1
ATOM 1746 O O . THR A 1 231 ? -19.793 1.143 7.291 1.00 97.56 231 THR A O 1
ATOM 1749 N N . TYR A 1 232 ? -17.731 0.270 7.415 1.00 97.25 232 TYR A N 1
ATOM 1750 C CA . TYR A 1 232 ? -17.125 1.438 8.048 1.00 97.25 232 TYR A CA 1
ATOM 1751 C C . TYR A 1 232 ? -17.149 2.653 7.111 1.00 97.25 232 TYR A C 1
ATOM 1753 O O . TYR A 1 232 ? -16.692 2.595 5.969 1.00 97.25 232 TYR A O 1
ATOM 1761 N N . ARG A 1 233 ? -17.627 3.790 7.625 1.00 96.38 233 ARG A N 1
ATOM 1762 C CA . ARG A 1 233 ? -17.658 5.075 6.916 1.00 96.38 233 ARG A CA 1
ATOM 1763 C C . ARG A 1 233 ? -16.780 6.086 7.637 1.00 96.38 233 ARG A C 1
ATOM 1765 O O . ARG A 1 233 ? -17.128 6.534 8.726 1.00 96.38 233 ARG A O 1
ATOM 1772 N N . PHE A 1 234 ? -15.652 6.470 7.039 1.00 92.19 234 PHE A N 1
ATOM 1773 C CA . PHE A 1 234 ? -14.713 7.422 7.653 1.00 92.19 234 PHE A CA 1
ATOM 1774 C C . PHE A 1 234 ? -15.297 8.840 7.803 1.00 92.19 234 PHE A C 1
ATOM 1776 O O . PHE A 1 234 ? -14.842 9.599 8.660 1.00 92.19 234 PHE A O 1
ATOM 1783 N N . ASP A 1 235 ? -16.306 9.183 7.001 1.00 92.06 235 ASP A N 1
ATOM 1784 C CA . ASP A 1 235 ? -17.097 10.418 7.057 1.00 92.06 235 ASP A CA 1
ATOM 1785 C C . ASP A 1 235 ? -18.384 10.274 7.895 1.00 92.06 235 ASP A C 1
ATOM 1787 O O . ASP A 1 235 ? -19.164 11.219 8.010 1.00 92.06 235 ASP A O 1
ATOM 1791 N N . GLY A 1 236 ? -18.625 9.089 8.467 1.00 94.00 236 GLY A N 1
ATOM 1792 C CA . GLY A 1 236 ? -19.780 8.804 9.308 1.00 94.00 236 GLY A CA 1
ATOM 1793 C C . GLY A 1 236 ? -19.710 9.482 10.678 1.00 94.00 236 GLY A C 1
ATOM 1794 O O . GLY A 1 236 ? -18.666 9.985 11.110 1.00 94.00 236 GLY A O 1
ATOM 1795 N N . SER A 1 237 ? -20.837 9.454 11.395 1.00 97.06 237 SER A N 1
ATOM 1796 C CA . SER A 1 237 ? -20.901 9.931 12.779 1.00 97.06 237 SER A CA 1
ATOM 1797 C C . SER A 1 237 ? -19.889 9.192 13.666 1.00 97.06 237 SER A C 1
ATOM 1799 O O . SER A 1 237 ? -19.519 8.051 13.384 1.00 97.06 237 SER A O 1
ATOM 1801 N N . ILE A 1 238 ? -19.444 9.830 14.756 1.00 96.56 238 ILE A N 1
ATOM 1802 C CA . ILE A 1 238 ? -18.525 9.196 15.720 1.00 96.56 238 ILE A CA 1
ATOM 1803 C C . ILE A 1 238 ? -19.107 7.867 16.220 1.00 96.56 238 ILE A C 1
ATOM 1805 O O . ILE A 1 238 ? -18.411 6.860 16.167 1.00 96.56 238 ILE A O 1
ATOM 1809 N N . ALA A 1 239 ? -20.394 7.848 16.585 1.00 97.38 239 ALA A N 1
ATOM 1810 C CA . ALA A 1 239 ? -21.080 6.642 17.047 1.00 97.38 239 ALA A CA 1
ATOM 1811 C C . ALA A 1 239 ? -21.023 5.493 16.023 1.00 97.38 239 ALA A C 1
ATOM 1813 O O . ALA A 1 239 ? -20.685 4.374 16.392 1.00 97.38 239 ALA A O 1
ATOM 1814 N N . HIS A 1 240 ? -21.271 5.771 14.734 1.00 97.25 240 HIS A N 1
ATOM 1815 C CA . HIS A 1 240 ? -21.151 4.762 13.670 1.00 97.25 240 HIS A CA 1
ATOM 1816 C C . HIS A 1 240 ? -19.720 4.232 13.560 1.00 97.25 240 HIS A C 1
ATOM 1818 O O . HIS A 1 240 ? -19.497 3.031 13.470 1.00 97.25 240 HIS A O 1
ATOM 1824 N N . ARG A 1 241 ? -18.723 5.126 13.583 1.00 97.38 241 ARG A N 1
ATOM 1825 C CA . ARG A 1 241 ? -17.310 4.731 13.477 1.00 97.38 241 ARG A CA 1
ATOM 1826 C C . ARG A 1 241 ? -16.862 3.870 14.656 1.00 97.38 241 ARG A C 1
ATOM 1828 O O . ARG A 1 241 ? -16.136 2.904 14.442 1.00 97.38 241 ARG A O 1
ATOM 1835 N N . GLU A 1 242 ? -17.291 4.201 15.870 1.00 97.31 242 GLU A N 1
ATOM 1836 C CA . GLU A 1 242 ? -16.999 3.420 17.077 1.00 97.31 242 GLU A CA 1
ATOM 1837 C C . GLU A 1 242 ? -17.699 2.060 17.062 1.00 97.31 242 GLU A C 1
ATOM 1839 O O . GLU A 1 242 ? -17.062 1.051 17.358 1.00 97.31 242 GLU A O 1
ATOM 1844 N N . GLU A 1 243 ? -18.972 2.013 16.659 1.00 97.75 243 GLU A N 1
ATOM 1845 C CA . GLU A 1 243 ? -19.733 0.769 16.524 1.00 97.75 243 GLU A CA 1
ATOM 1846 C C . GLU A 1 243 ? -19.068 -0.190 15.527 1.00 97.75 243 GLU A C 1
ATOM 1848 O O . GLU A 1 243 ? -18.818 -1.353 15.845 1.00 97.75 243 GLU A O 1
ATOM 1853 N N . GLU A 1 244 ? -18.727 0.293 14.331 1.00 98.00 244 GLU A N 1
ATOM 1854 C CA . GLU A 1 244 ? -18.091 -0.528 13.298 1.00 98.00 244 GLU A CA 1
ATOM 1855 C C . GLU A 1 244 ? -16.672 -0.967 13.690 1.00 98.00 244 GLU A C 1
ATOM 1857 O O . GLU A 1 244 ? -16.286 -2.112 13.442 1.00 98.00 244 GLU A O 1
ATOM 1862 N N . ALA A 1 245 ? -15.901 -0.102 14.359 1.00 97.31 245 ALA A N 1
ATOM 1863 C CA . ALA A 1 245 ? -14.595 -0.479 14.897 1.00 97.31 245 A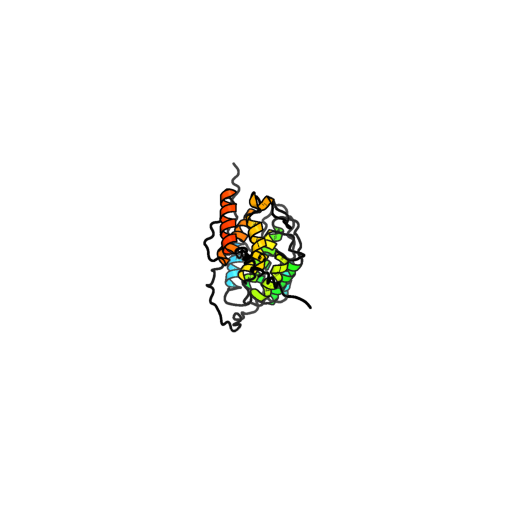LA A CA 1
ATOM 1864 C C . ALA A 1 245 ? -14.715 -1.568 15.980 1.00 97.31 245 ALA A C 1
ATOM 1866 O O . ALA A 1 245 ? -13.923 -2.510 15.980 1.00 97.31 245 ALA A O 1
ATOM 1867 N N . ALA A 1 246 ? -15.716 -1.481 16.863 1.00 96.88 246 ALA A N 1
ATOM 1868 C CA . ALA A 1 246 ? -15.972 -2.481 17.900 1.00 96.88 246 ALA A CA 1
ATOM 1869 C C . ALA A 1 246 ? -16.416 -3.833 17.314 1.00 96.88 246 ALA A C 1
ATOM 1871 O O . ALA A 1 246 ? -15.973 -4.881 17.782 1.00 96.88 246 ALA A O 1
ATOM 1872 N N . LYS A 1 247 ? -17.240 -3.829 16.255 1.00 97.56 247 LYS A N 1
ATOM 1873 C CA . LYS A 1 247 ? -17.615 -5.054 15.524 1.00 97.56 247 LYS A CA 1
ATOM 1874 C C . LYS A 1 247 ? -16.389 -5.758 14.943 1.00 97.56 247 LYS A C 1
ATOM 1876 O O . LYS A 1 247 ? -16.238 -6.962 15.129 1.00 97.56 247 LYS A O 1
ATOM 1881 N N . LEU A 1 248 ? -15.503 -5.017 14.272 1.00 97.81 248 LEU A N 1
ATOM 1882 C CA . LEU A 1 248 ? -14.262 -5.576 13.724 1.00 97.81 248 LEU A CA 1
ATOM 1883 C C . LEU A 1 248 ? -13.328 -6.082 14.828 1.00 97.81 248 LEU A C 1
ATOM 1885 O O . LEU A 1 248 ? -12.763 -7.163 14.695 1.00 97.81 248 LEU A O 1
ATOM 1889 N N . GLU A 1 249 ? -13.191 -5.344 15.930 1.00 97.19 249 GLU A N 1
ATOM 1890 C CA . GLU A 1 249 ? -12.393 -5.773 17.081 1.00 97.19 249 GLU A CA 1
ATOM 1891 C C . GLU A 1 249 ? -12.892 -7.098 17.666 1.00 97.19 249 GLU A C 1
ATOM 1893 O O . GLU A 1 249 ? -12.092 -8.010 17.859 1.00 97.19 249 GLU A O 1
ATOM 1898 N N . ALA A 1 250 ? -14.204 -7.233 17.882 1.00 96.31 250 ALA A N 1
ATOM 1899 C CA . ALA A 1 250 ? -14.811 -8.444 18.431 1.00 96.31 250 ALA A CA 1
ATOM 1900 C C . ALA A 1 250 ? -14.618 -9.681 17.535 1.00 96.31 250 ALA A C 1
ATOM 1902 O O . ALA A 1 250 ? -14.579 -10.803 18.036 1.00 96.31 250 ALA A O 1
ATOM 1903 N N . LEU A 1 251 ? -14.497 -9.486 16.218 1.00 96.56 251 LEU A N 1
ATOM 1904 C CA . LEU A 1 251 ? -14.231 -10.561 15.258 1.00 96.56 251 LEU A CA 1
ATOM 1905 C C . LEU A 1 251 ? -12.749 -10.947 15.186 1.00 96.56 251 LEU A C 1
ATOM 1907 O O . LEU A 1 251 ? -12.429 -12.093 14.873 1.00 96.56 251 LEU A O 1
ATOM 1911 N N . LEU A 1 252 ? -11.849 -9.986 15.403 1.00 96.00 252 LEU A N 1
ATOM 1912 C CA . LEU A 1 252 ? -10.435 -10.113 15.044 1.00 96.00 252 LEU A CA 1
ATOM 1913 C C . LEU A 1 252 ? -9.498 -10.295 16.232 1.00 96.00 252 LEU A C 1
ATOM 1915 O O . LEU A 1 252 ? -8.418 -10.867 16.067 1.00 96.00 252 LEU A O 1
ATOM 1919 N N . LEU A 1 253 ? -9.877 -9.809 17.411 1.00 93.56 253 LEU A N 1
ATOM 1920 C CA . LEU A 1 253 ? -9.120 -10.033 18.632 1.00 93.56 253 LEU A CA 1
ATOM 1921 C C . LEU A 1 253 ? -9.740 -11.194 19.415 1.00 93.56 253 LEU A C 1
ATOM 1923 O O . LEU A 1 253 ? -10.964 -11.300 19.499 1.00 93.56 253 LEU A O 1
ATOM 1927 N N . PRO A 1 254 ? -8.918 -12.085 19.998 1.00 81.88 254 PRO A N 1
ATOM 1928 C CA . PRO A 1 254 ? -9.436 -13.131 20.862 1.00 81.88 254 PRO A CA 1
ATOM 1929 C C . PRO A 1 254 ? -10.196 -12.487 22.020 1.00 81.88 254 PRO A C 1
ATOM 1931 O O . PRO A 1 254 ? -9.710 -11.526 22.624 1.00 81.88 254 PRO A O 1
ATOM 1934 N N . ALA A 1 255 ? -11.370 -13.035 22.347 1.00 75.06 255 ALA A N 1
ATOM 1935 C CA . ALA A 1 255 ? -12.069 -12.641 23.560 1.00 75.06 255 ALA A CA 1
ATOM 1936 C C . ALA A 1 255 ? -11.081 -12.758 24.731 1.00 75.06 255 ALA A C 1
ATOM 1938 O O . ALA A 1 255 ? -10.350 -13.759 24.789 1.00 75.06 255 ALA A O 1
ATOM 1939 N N . PRO A 1 256 ? -11.007 -11.762 25.633 1.00 66.12 256 PRO A N 1
ATOM 1940 C CA . PRO A 1 256 ? -10.168 -11.880 26.810 1.00 66.12 256 PRO A CA 1
ATOM 1941 C C . PRO A 1 256 ? -10.581 -13.175 27.491 1.00 66.12 256 PRO A C 1
ATOM 1943 O O . PRO A 1 256 ? -11.738 -13.320 27.888 1.00 66.12 256 PRO A O 1
ATOM 1946 N N . SER A 1 257 ? -9.665 -14.147 27.521 1.00 57.12 257 SER A N 1
ATOM 1947 C CA . SER A 1 257 ? -9.903 -15.412 28.197 1.00 57.12 257 SER A CA 1
ATOM 1948 C C . SER A 1 257 ? -10.312 -15.036 29.607 1.00 57.12 257 SER A C 1
ATOM 1950 O O . SER A 1 257 ? -9.504 -14.500 30.368 1.00 57.12 257 SER A O 1
ATOM 1952 N N . THR A 1 258 ? -11.594 -15.213 29.923 1.00 49.94 258 THR A N 1
ATOM 1953 C CA . THR A 1 258 ? -12.095 -15.134 31.283 1.00 49.94 258 THR A CA 1
ATOM 1954 C C . THR A 1 258 ? -11.403 -16.271 31.995 1.00 49.94 258 THR A C 1
ATOM 1956 O O . THR A 1 258 ? -11.903 -17.398 31.981 1.00 49.94 258 THR A O 1
ATOM 1959 N N . ALA A 1 259 ? -10.200 -15.993 32.502 1.00 49.09 259 ALA A N 1
ATOM 1960 C CA . ALA A 1 259 ? -9.421 -16.902 33.302 1.00 49.09 259 ALA A CA 1
ATOM 1961 C C . ALA A 1 259 ? -10.373 -17.381 34.385 1.00 49.09 259 ALA A C 1
ATOM 1963 O O . ALA A 1 259 ? -10.764 -16.628 35.277 1.00 49.09 259 ALA A O 1
ATOM 1964 N N . HIS A 1 260 ? -10.844 -18.610 34.199 1.00 50.41 260 HIS A N 1
ATOM 1965 C CA . HIS A 1 260 ? -11.649 -19.321 35.154 1.00 50.41 260 HIS A CA 1
ATOM 1966 C C . HIS A 1 260 ? -10.769 -19.434 36.389 1.00 50.41 260 HIS A C 1
ATOM 1968 O O . HIS A 1 260 ? -9.920 -20.318 36.491 1.00 50.41 260 HIS A O 1
ATOM 1974 N N . GLY A 1 261 ? -10.959 -18.496 37.314 1.00 50.91 261 GLY A N 1
ATOM 1975 C CA . GLY A 1 261 ? -10.631 -18.669 38.712 1.00 50.91 261 GLY A CA 1
ATOM 1976 C C . GLY A 1 261 ? -11.503 -19.791 39.254 1.00 50.91 261 GLY A C 1
ATOM 1977 O O . GLY A 1 261 ? -12.414 -19.555 40.037 1.00 50.91 261 GLY A O 1
ATOM 1978 N N . VAL A 1 262 ? -11.239 -21.025 38.822 1.00 52.59 262 VAL A N 1
ATOM 1979 C CA . VAL A 1 262 ? -11.545 -22.192 39.633 1.00 52.59 262 VAL A CA 1
ATOM 1980 C C . VAL A 1 262 ? -10.509 -22.133 40.739 1.00 52.59 262 VAL A C 1
ATOM 1982 O O . VAL A 1 262 ? -9.397 -22.638 40.613 1.00 52.59 262 VAL A O 1
ATOM 1985 N N . ALA A 1 263 ? -10.857 -21.405 41.798 1.00 53.12 263 ALA A N 1
ATOM 1986 C CA . ALA A 1 263 ? -10.213 -21.571 43.080 1.00 53.12 263 ALA A CA 1
ATOM 1987 C C . ALA A 1 263 ? -10.381 -23.046 43.448 1.00 53.12 263 ALA A C 1
ATOM 1989 O O . ALA A 1 263 ? -11.476 -23.489 43.795 1.00 53.12 263 ALA A O 1
ATOM 1990 N N . THR A 1 264 ? -9.316 -23.827 43.302 1.00 54.97 264 THR A N 1
ATOM 1991 C CA . THR A 1 264 ? -9.245 -25.161 43.882 1.00 54.97 264 THR A CA 1
ATOM 1992 C C . THR A 1 264 ? -9.475 -24.985 45.383 1.00 54.97 264 THR A C 1
ATOM 1994 O O . THR A 1 264 ? -8.730 -24.226 46.013 1.00 54.97 264 THR A O 1
ATOM 1997 N N . PRO A 1 265 ? -10.504 -25.612 45.978 1.00 57.00 265 PRO A N 1
ATOM 1998 C CA . PRO A 1 265 ? -10.666 -25.564 47.415 1.00 57.00 265 PRO A CA 1
ATOM 1999 C C . PRO A 1 265 ? -9.458 -26.272 48.019 1.00 57.00 265 PRO A C 1
ATOM 2001 O O . PRO A 1 265 ? -9.221 -27.452 47.769 1.00 57.00 265 PRO A O 1
ATOM 2004 N N . VAL A 1 266 ? -8.661 -25.527 48.780 1.00 63.06 266 VAL A N 1
ATOM 2005 C CA . VAL A 1 266 ? -7.637 -26.103 49.645 1.00 63.06 266 VAL A CA 1
ATOM 2006 C C . VAL A 1 266 ? -8.389 -26.877 50.724 1.00 63.06 266 VAL A C 1
ATOM 2008 O O . VAL A 1 266 ? -8.908 -26.283 51.669 1.00 63.06 266 VAL A O 1
ATOM 2011 N N . GLU A 1 267 ? -8.499 -28.195 50.557 1.00 55.09 267 GLU A N 1
ATOM 2012 C CA . GLU A 1 267 ? -8.932 -29.097 51.622 1.00 55.09 267 GLU A CA 1
ATOM 2013 C C . GLU A 1 267 ? -7.934 -28.984 52.776 1.00 55.09 267 GLU A C 1
ATOM 2015 O O . GLU A 1 267 ? -6.830 -29.533 52.764 1.00 55.09 267 GLU A O 1
ATOM 2020 N N . SER A 1 268 ? -8.330 -28.216 53.787 1.00 57.09 268 SER A N 1
ATOM 2021 C CA . SER A 1 268 ? -7.666 -28.149 55.075 1.00 57.09 268 SER A CA 1
ATOM 2022 C C . SER A 1 268 ? -7.870 -29.481 55.795 1.00 57.09 268 SER A C 1
ATOM 2024 O O . SER A 1 268 ? -8.814 -29.684 56.555 1.00 57.09 268 SER A O 1
ATOM 2026 N N . SER A 1 269 ? -6.953 -30.418 55.559 1.00 60.47 269 SER A N 1
ATOM 2027 C CA . SER A 1 269 ? -6.835 -31.625 56.373 1.00 60.47 269 SER A CA 1
ATOM 2028 C C . SER A 1 269 ? -6.404 -31.245 57.793 1.00 60.47 269 SER A C 1
ATOM 2030 O O . SER A 1 269 ? -5.221 -31.201 58.126 1.00 60.47 269 SER A O 1
ATOM 2032 N N . GLN A 1 270 ? -7.387 -30.955 58.647 1.00 59.25 270 GLN A N 1
ATOM 2033 C CA . GLN A 1 270 ? -7.238 -30.987 60.096 1.00 59.25 270 GLN A CA 1
ATOM 2034 C C . GLN A 1 270 ? -7.000 -32.437 60.531 1.00 59.25 270 GLN A C 1
ATOM 2036 O O . GLN A 1 270 ? -7.942 -33.206 60.698 1.00 59.25 270 GLN A O 1
ATOM 2041 N N . SER A 1 271 ? -5.742 -32.807 60.765 1.00 62.03 271 SER A N 1
ATOM 2042 C CA . SER A 1 271 ? -5.418 -33.981 61.580 1.00 62.03 271 SER A CA 1
ATOM 2043 C C . SER A 1 271 ? -5.296 -33.546 63.039 1.00 62.03 271 SER A C 1
ATOM 2045 O O . SER A 1 271 ? -4.283 -32.999 63.470 1.00 62.03 271 SER A O 1
ATOM 2047 N N . LYS A 1 272 ? -6.384 -33.748 63.786 1.00 61.97 272 LYS A N 1
ATOM 2048 C CA . LYS A 1 272 ? -6.430 -33.719 65.251 1.00 61.97 272 LYS A CA 1
ATOM 2049 C C . LYS A 1 272 ? -6.162 -35.129 65.793 1.00 61.97 272 LYS A C 1
ATOM 2051 O O . LYS A 1 272 ? -6.779 -36.072 65.310 1.00 61.97 272 LYS A O 1
ATOM 2056 N N . SER A 1 273 ? -5.458 -35.175 66.934 1.00 58.62 273 SER A N 1
ATOM 2057 C CA . SER A 1 273 ? -5.561 -36.204 67.996 1.00 58.62 273 SER A CA 1
ATOM 2058 C C . SER A 1 273 ? -4.702 -37.480 67.770 1.00 58.62 273 SER A C 1
ATOM 2060 O O . SER A 1 273 ? -4.539 -37.892 66.634 1.00 58.62 273 SER A O 1
ATOM 2062 N N . ILE A 1 274 ? -4.055 -38.150 68.743 1.00 56.47 274 ILE A N 1
ATOM 2063 C CA . ILE A 1 274 ? -4.349 -38.423 70.166 1.00 56.47 274 ILE A CA 1
ATOM 2064 C C . ILE A 1 274 ? -3.046 -38.761 70.953 1.00 56.47 274 ILE A C 1
ATOM 2066 O O . ILE A 1 274 ? -2.190 -39.471 70.441 1.00 56.47 274 ILE A O 1
ATOM 2070 N N . ALA A 1 275 ? -3.008 -38.272 72.203 1.00 64.44 275 ALA A N 1
ATOM 2071 C CA . ALA A 1 275 ? -2.454 -38.760 73.490 1.00 64.44 275 ALA A CA 1
ATOM 2072 C C . ALA A 1 275 ? -1.051 -39.389 73.706 1.00 64.44 275 ALA A C 1
ATOM 2074 O O . ALA A 1 275 ? -0.586 -40.280 73.004 1.00 64.44 275 ALA A O 1
ATOM 2075 N N . SER A 1 276 ? -0.513 -38.950 74.855 1.00 46.16 276 SER A N 1
ATOM 2076 C CA . SER A 1 276 ? 0.504 -39.499 75.773 1.00 46.16 276 SER A CA 1
ATOM 2077 C C . SER A 1 276 ? 0.273 -40.969 76.190 1.00 46.16 276 SER A C 1
ATOM 2079 O O . SER A 1 276 ? -0.809 -41.509 75.944 1.00 46.16 276 SER A O 1
ATOM 2081 N N . PRO A 1 277 ? 1.255 -41.631 76.837 1.00 67.75 277 PRO A N 1
ATOM 2082 C CA . PRO A 1 277 ? 1.648 -41.356 78.235 1.00 67.75 277 PRO A CA 1
ATOM 2083 C C . PRO A 1 277 ? 3.025 -40.707 78.397 1.00 67.75 277 PRO A C 1
ATOM 2085 O O . PRO A 1 277 ? 3.954 -41.085 77.651 1.00 67.75 277 PRO A O 1
#